Protein 4N6D (pdb70)

Organism: Maridesulfovibrio salexigens (strain ATCC 14822 / DSM 2638 / NCIMB 8403 / VKM B-1763) (NCBI:txid526222)

Nearest PDB structures (foldseek):
  4n6d-assembly1_A  TM=1.003E+00  e=1.258E-64  Maridesulfovibrio salexigens DSM 2638
  4nap-assembly1_A  TM=8.993E-01  e=1.982E-45  Oleidesulfovibrio alaskensis G20
  9dsy-assembly1_A  TM=7.916E-01  e=1.710E-23  Pseudomonas 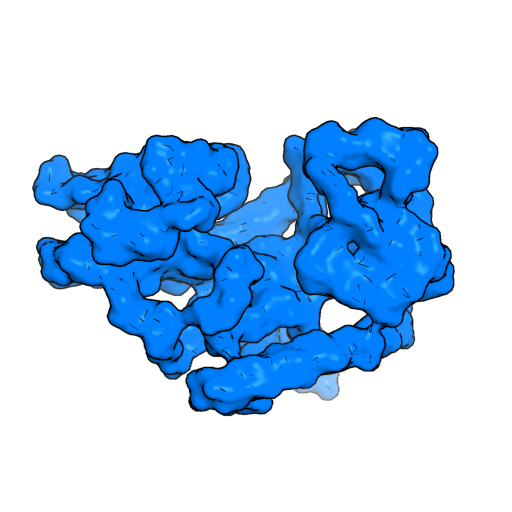aeruginosa PAO1
  4n4u-assembly2_B  TM=8.707E-01  e=1.168E-19  Bordetella bronchiseptica RB50
  9dtl-assembly1_A  TM=7.212E-01  e=5.285E-21  Pseudomonas aeruginosa PAO1

Solvent-accessible surface area: 14975 Å² total; per-residue (Å²): 80,136,31,62,5,19,0,0,0,57,13,86,60,188,51,24,5,1,41,0,0,62,46,2,54,111,34,0,52,160,95,4,91,36,76,1,73,1,64,31,73,36,36,54,101,60,1,10,47,183,41,6,32,133,0,0,67,108,38,100,0,28,0,0,1,2,19,1,36,138,36,122,50,68,2,23,7,1,17,0,2,35,11,28,34,37,10,54,29,0,26,2,0,0,9,0,0,32,22,1,25,72,131,64,112,15,159,30,5,129,137,16,50,3,1,0,0,0,0,8,5,7,1,4,0,0,1,68,102,34,2,106,61,20,108,54,0,111,43,27,50,0,50,2,66,56,38,4,29,129,1,0,112,45,4,35,4,58,29,37,88,35,87,57,103,45,0,50,108,3,0,125,123,20,69,0,77,0,0,7,21,13,3,30,9,0,85,75,89,59,3,0,85,35,0,90,64,0,0,53,10,26,11,7,5,74,0,14,0,1,0,0,10,66,115,16,26,89,81,6,62,118,75,1,51,128,26,1,70,69,0,0,97,71,0,0,54,72,0,0,110,56,1,39,71,44,20,141,150,1,35,62,75,0,138,133,122,24,91,7,66,80,11,158,11,62,129,76,26,69,89,28,20,137,88,90,6,93,84,27,17,72,65,14,60,134,122,0,69,84,111,74,25,96,7,67,38,0,32,74,22,2,72,115,20,41,93,129,53,28,38,130,94,100,98,140,182,142,148

InterPro domains:
  IPR018389 TRAP transporter solute receptor DctP [PF03480] (47-312)
  IPR018389 TRAP transporter solute receptor DctP [PTHR33376] (8-317)
  IPR038404 TRAP transporter solute receptor DctP superfamily [G3DSA:3.40.190.170] (28-339)

B-factor: mean 18.38, std 10.33, range [5.87, 67.68]

Seconda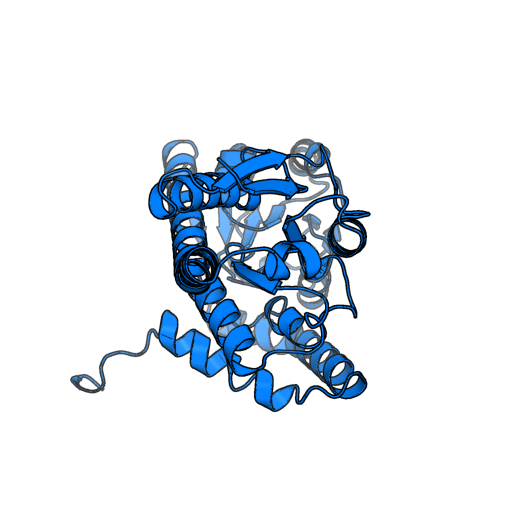ry structure (DSSP, 8-state):
--EEEEEE--S-TTSHHHHHHHHHHHHHHHHTTTSEEEEEE-TTSS--TTTHHHHHHHTSSSEEEEEGGGSTTT-TTGGGGGS------HHHHHHHHHHHHHHH--GGGTTEEEEEEEEPPPPEEEESS---SGGGGTT-EEE--HHHHHHHHHTT-EEE---GGGHHHHHHHTS-SEEEE-TTHHHHT-GGGT--EEE-------EEEEEEEHHHHHTS-HHHHHHHHHHHHHHHHHHHHHHHHHHHHHHHHHHHHH--EEE---HHHHHHHHHHHHHHHHHHHHHHHHTT--HHHHHHHHHHHHHHHH--SPPGGG-

Sequence (319 aa):
ADISLSYANFPPAKTFPCVQMERWKQEVEKRTAGKVQVQTYPGSTLLGAKNTLRGVMQGQADIGCVSLAYHPGVFPLSSVFELPLGFTSSTSASLALWDLYTKYQPKEFKRFKVLTMFASAPSNIMTKVPVRNLDDLKGLEVRASGILSSKILESLGATPVSMPMSATPEALQKGVVKGLFSSFEVLKDLNFAEICRYETETNTAVYPFAIIMNMNSWNSLPDDVKKVLNDLGREQAEWTGKYMDEHVKRSSLAWAKDKYSSIEMIKMSDADMQAIKDKTLPLIEDWKEKAAAKGVDGAAVLSSDVEELRIKYEGKAENLYFQ

CATH classification: 3.40.190.170

Radius of gyration: 20.16 Å; Cα contacts (8 Å, |Δi|>4): 624; chains: 1; bounding box: 53×51×51 Å

Structure (mmCIF, N/CA/C/O backbone):
data_4N6D
#
_entry.id   4N6D
#
_cell.length_a   44.703
_cell.length_b   68.249
_cell.length_c   108.687
_cell.angle_alpha   90.000
_cell.angle_beta   90.000
_cell.angle_gamma   90.000
#
_symmetry.space_group_name_H-M   'P 21 21 21'
#
loop_
_entity.id
_entity.type
_entity.pdbx_description
1 polymer 'TRAP dicarboxylate transporter-DctP subunit'
2 non-polymer '5-amino-2,4,6-triiodobenzene-1,3-dicarboxylic acid'
3 non-polymer 'CHLORIDE ION'
4 non-polymer 1,2-ETHANEDIOL
5 water water
#
loop_
_atom_site.group_PDB
_atom_site.id
_atom_site.type_symbol
_atom_site.label_atom_id
_atom_site.label_alt_id
_atom_site.label_comp_id
_atom_site.label_asym_id
_atom_site.label_entity_id
_atom_site.label_seq_id
_atom_site.pdbx_PDB_ins_code
_atom_site.Cartn_x
_atom_site.Cartn_y
_atom_site.Cartn_z
_atom_site.occupancy
_atom_site.B_iso_or_equiv
_atom_site.auth_seq_id
_atom_site.auth_comp_id
_atom_site.auth_asym_id
_atom_site.auth_atom_id
_atom_site.pdbx_PDB_model_num
ATOM 1 N N . ALA A 1 28 ? 4.177 58.495 -5.388 1.00 21.56 28 ALA A N 1
ATOM 2 C CA . ALA A 1 28 ? 4.830 57.441 -6.153 1.00 21.99 28 ALA A CA 1
ATOM 3 C C . ALA A 1 28 ? 4.105 57.179 -7.460 1.00 26.79 28 ALA A C 1
ATOM 4 O O . ALA A 1 28 ? 2.898 57.413 -7.566 1.00 31.35 28 ALA A O 1
ATOM 10 N N . ASP A 1 29 ? 4.845 56.683 -8.451 1.00 19.91 29 ASP A N 1
ATOM 11 C CA . ASP A 1 29 ? 4.266 56.287 -9.726 1.00 21.80 29 ASP A CA 1
ATOM 12 C C . ASP A 1 29 ? 4.092 54.779 -9.822 1.00 22.18 29 ASP A C 1
ATOM 13 O O . ASP A 1 29 ? 3.436 54.291 -10.730 1.00 22.18 29 ASP A O 1
ATOM 22 N N . ILE A 1 30 ? 4.705 54.045 -8.900 1.00 16.22 30 ILE A N 1
ATOM 23 C CA . ILE A 1 30 ? 4.653 52.586 -8.910 1.00 14.41 30 ILE A CA 1
ATOM 24 C C . ILE A 1 30 ? 4.178 52.165 -7.542 1.00 14.08 30 ILE A C 1
ATOM 25 O O . ILE A 1 30 ? 4.733 52.606 -6.529 1.00 12.03 30 ILE A O 1
ATOM 41 N N . SER A 1 31 ? 3.144 51.332 -7.500 1.00 12.35 31 SER A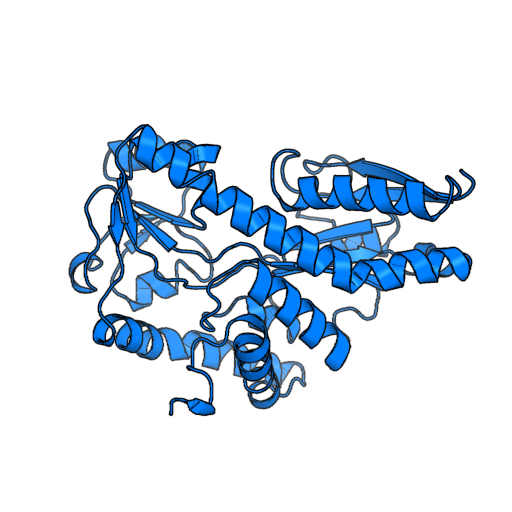 N 1
ATOM 42 C CA . SER A 1 31 ? 2.537 50.927 -6.243 1.00 11.25 31 SER A CA 1
ATOM 43 C C . SER A 1 31 ? 2.547 49.413 -6.198 1.00 14.22 31 SER A C 1
ATOM 44 O O . SER A 1 31 ? 2.059 48.758 -7.121 1.00 14.98 31 SER A O 1
ATOM 52 N N . LEU A 1 32 ? 3.127 48.848 -5.147 1.00 12.03 32 LEU A N 1
ATOM 53 C CA . LEU A 1 32 ? 3.238 47.396 -5.047 1.00 10.90 32 LEU A CA 1
ATOM 54 C C . LEU A 1 32 ? 2.581 46.878 -3.770 1.00 10.11 32 LEU A C 1
ATOM 55 O O . LEU A 1 32 ? 2.850 47.392 -2.681 1.00 13.17 32 LEU A O 1
ATOM 71 N N . SER A 1 33 ? 1.782 45.825 -3.884 1.00 7.37 33 SER A N 1
ATOM 72 C CA . SER A 1 33 ? 1.235 45.150 -2.720 1.00 7.31 33 SER A CA 1
ATOM 73 C C . SER A 1 33 ? 2.134 43.976 -2.327 1.00 7.34 33 SER A C 1
ATOM 74 O O . SER A 1 33 ? 2.666 43.293 -3.191 1.00 8.69 33 SER A O 1
ATOM 82 N N . TYR A 1 34 ? 2.297 43.755 -1.022 1.00 6.97 34 TYR A N 1
ATOM 83 C CA . TYR A 1 34 ? 3.196 42.739 -0.504 1.00 7.37 34 TYR A CA 1
ATOM 84 C C . TYR A 1 34 ? 2.401 41.899 0.500 1.00 7.52 34 TYR A C 1
ATOM 85 O O . TYR A 1 34 ? 2.062 42.351 1.608 1.00 9.76 34 TYR A O 1
ATOM 103 N N . ALA A 1 35 ? 2.045 40.688 0.069 1.00 7.60 35 ALA A N 1
ATOM 104 C CA . ALA A 1 35 ? 1.280 39.752 0.886 1.00 9.03 35 ALA A CA 1
ATOM 105 C C . ALA A 1 35 ? 2.219 38.959 1.783 1.00 10.02 35 ALA A C 1
ATOM 106 O O . ALA A 1 35 ? 3.307 38.594 1.371 1.00 8.04 35 ALA A O 1
ATOM 113 N N . ASN A 1 36 ? 1.779 38.689 3.003 1.00 9.43 36 ASN A N 1
ATOM 114 C CA . ASN A 1 36 ? 2.567 37.915 3.947 1.00 7.94 36 ASN A CA 1
ATOM 115 C C . ASN A 1 36 ? 1.628 37.151 4.866 1.00 13.95 36 ASN A C 1
ATOM 116 O O . ASN A 1 36 ? 0.714 37.736 5.427 1.00 15.73 36 ASN A O 1
ATOM 127 N N . PHE A 1 37 ? 1.832 35.850 5.018 1.00 11.92 37 PHE A N 1
ATOM 128 C CA . PHE A 1 37 ? 0.843 35.024 5.691 1.00 9.86 37 PHE A CA 1
ATOM 129 C C . PHE A 1 37 ? 0.855 35.076 7.250 1.00 10.82 37 PHE A C 1
ATOM 130 O O . PHE A 1 37 ? -0.213 35.012 7.878 1.00 13.76 37 PHE A O 1
ATOM 147 N N . PRO A 1 38 ? 2.040 35.198 7.866 1.00 11.57 38 PRO A N 1
ATOM 148 C CA . PRO A 1 38 ? 2.080 35.124 9.327 1.00 10.03 38 PRO A CA 1
ATOM 149 C C . PRO A 1 38 ? 1.721 36.454 9.983 1.00 10.44 38 PRO A C 1
ATOM 150 O O . PRO A 1 38 ? 1.595 37.467 9.287 1.00 12.67 38 PRO A O 1
ATOM 161 N N . PRO A 1 39 ? 1.525 36.454 11.307 1.00 12.89 39 PRO A N 1
ATOM 162 C CA . PRO A 1 39 ? 1.197 37.700 12.008 1.00 13.76 39 PRO A CA 1
ATOM 163 C C . PRO A 1 39 ? 2.268 38.790 11.891 1.00 13.52 39 PRO A C 1
ATOM 164 O O . PRO A 1 39 ? 3.454 38.496 11.736 1.00 14.09 39 PRO A O 1
ATOM 175 N N . ALA A 1 40 ? 1.832 40.041 11.988 1.00 15.31 40 ALA A N 1
ATOM 176 C CA . ALA A 1 40 ? 2.721 41.206 11.871 1.00 14.74 40 ALA A CA 1
ATOM 177 C C . ALA A 1 40 ? 3.981 41.162 12.738 1.00 18.84 40 ALA A C 1
ATOM 178 O O . ALA A 1 40 ? 5.052 41.602 12.312 1.00 17.35 40 ALA A O 1
ATOM 185 N N . LYS A 1 41 ? 3.871 40.648 13.953 1.00 17.40 41 LYS A N 1
ATOM 186 C CA . LYS A 1 41 ? 5.025 40.696 14.865 1.00 19.37 41 LYS A CA 1
ATOM 187 C C . LYS A 1 41 ? 6.153 39.735 14.505 1.00 18.80 41 LYS A C 1
ATOM 188 O O . LYS A 1 41 ? 7.270 39.855 15.028 1.00 17.76 41 LYS A O 1
ATOM 207 N N . THR A 1 42 ? 5.873 38.771 13.631 1.00 16.14 42 THR A N 1
ATOM 208 C CA . THR A 1 42 ? 6.827 37.702 13.347 1.00 12.76 42 THR A CA 1
ATOM 209 C C . THR A 1 42 ? 7.869 38.122 12.307 1.00 12.53 42 THR A C 1
ATOM 210 O O . THR A 1 42 ? 7.650 39.043 11.510 1.00 11.00 42 THR A O 1
ATOM 221 N N . PHE A 1 43 ? 9.001 37.428 12.291 1.00 10.85 43 PHE A N 1
ATOM 222 C CA . PHE A 1 43 ? 10.129 37.880 11.492 1.00 11.14 43 PHE A CA 1
ATOM 223 C C . PHE A 1 43 ? 9.879 38.036 9.974 1.00 10.59 43 PHE A C 1
ATOM 224 O O . PHE A 1 43 ? 10.409 38.964 9.373 1.00 11.40 43 PHE A O 1
ATOM 241 N N . PRO A 1 44 ? 9.037 37.178 9.347 1.00 10.22 44 PRO A N 1
ATOM 242 C CA . PRO A 1 44 ? 8.836 37.384 7.905 1.00 9.28 44 PRO A CA 1
ATOM 243 C C . PRO A 1 44 ? 8.133 38.715 7.619 1.00 11.21 44 PRO A C 1
ATOM 244 O O . PRO A 1 44 ? 8.342 39.329 6.570 1.00 10.34 44 PRO A O 1
ATOM 255 N N . CYS A 1 45 ? 7.309 39.169 8.556 1.00 12.05 45 CYS A N 1
ATOM 256 C CA . CYS A 1 45 ? 6.621 40.448 8.370 1.00 7.70 45 CYS A CA 1
ATOM 257 C C . CYS A 1 45 ? 7.508 41.602 8.782 1.00 12.69 45 CYS A C 1
ATOM 258 O O . CYS A 1 45 ? 7.523 42.635 8.132 1.00 13.10 45 CYS A O 1
ATOM 266 N N . VAL A 1 46 ? 8.273 41.427 9.852 1.00 9.74 46 VAL A N 1
ATOM 267 C CA . VAL A 1 46 ? 9.183 42.493 10.273 1.00 12.89 46 VAL A CA 1
ATOM 268 C C . VAL A 1 46 ? 10.182 42.816 9.168 1.00 10.31 46 VAL A C 1
ATOM 269 O O . VAL A 1 46 ? 10.435 43.987 8.857 1.00 10.59 46 VAL A O 1
ATOM 282 N N . GLN A 1 47 ? 10.753 41.795 8.542 1.00 11.55 47 GLN A N 1
ATOM 283 C CA . GLN A 1 47 ? 11.690 42.082 7.469 1.00 8.71 47 GLN A CA 1
ATOM 284 C C . GLN A 1 47 ? 10.961 42.727 6.297 1.00 8.01 47 GLN A C 1
ATOM 285 O O . GLN A 1 47 ? 11.521 43.606 5.635 1.00 9.37 47 GLN A O 1
ATOM 299 N N . MET A 1 48 ? 9.717 42.320 6.043 1.00 8.37 48 MET A N 1
ATOM 300 C CA . MET A 1 48 ? 8.932 42.934 4.963 1.00 7.98 48 MET A CA 1
ATOM 301 C C . MET A 1 48 ? 8.844 44.467 5.164 1.00 11.64 48 MET A C 1
ATOM 302 O O . MET A 1 48 ? 9.058 45.271 4.239 1.00 10.62 48 MET A O 1
ATOM 316 N N . GLU A 1 49 ? 8.560 44.889 6.388 1.00 9.99 49 GLU A N 1
ATOM 317 C CA . GLU A 1 49 ? 8.437 46.327 6.654 1.00 8.45 49 GLU A CA 1
ATOM 318 C C . GLU A 1 49 ? 9.756 47.048 6.449 1.00 10.49 49 GLU A C 1
ATOM 319 O O . GLU A 1 49 ? 9.778 48.167 5.961 1.00 10.31 49 GLU A O 1
ATOM 331 N N . ARG A 1 50 ? 10.861 46.423 6.850 1.00 10.02 50 ARG A N 1
ATOM 332 C CA . ARG A 1 50 ? 12.177 47.046 6.657 1.00 11.16 50 ARG A CA 1
ATOM 333 C C . ARG A 1 50 ? 12.514 47.150 5.167 1.00 10.93 50 ARG A C 1
ATOM 334 O O . ARG A 1 50 ? 13.049 48.164 4.699 1.00 11.54 50 ARG A O 1
ATOM 355 N N . TRP A 1 51 ? 12.149 46.119 4.418 1.00 10.75 51 TRP A N 1
ATOM 356 C CA . TRP A 1 51 ? 12.370 46.113 2.983 1.00 9.87 51 TRP A CA 1
ATOM 357 C C . TRP A 1 51 ? 11.588 47.254 2.339 1.00 10.82 51 TRP A C 1
ATOM 358 O O . TRP A 1 51 ? 12.126 47.987 1.514 1.00 9.18 51 TRP A O 1
ATOM 379 N N . LYS A 1 52 ? 10.321 47.410 2.719 1.00 10.23 52 LYS A N 1
ATOM 380 C CA . LYS A 1 52 ? 9.513 48.533 2.274 1.00 11.34 52 LYS A CA 1
ATOM 381 C C . LYS A 1 52 ? 10.207 49.868 2.535 1.00 12.61 52 LYS A C 1
ATOM 382 O O . LYS A 1 52 ? 10.288 50.756 1.665 1.00 12.78 52 LYS A O 1
ATOM 401 N N . GLN A 1 53 ? 10.698 50.026 3.757 1.00 9.51 53 GLN A N 1
ATOM 402 C CA . GLN A 1 53 ? 11.335 51.284 4.146 1.00 13.30 53 GLN A CA 1
ATOM 403 C C . GLN A 1 53 ? 12.499 51.592 3.204 1.00 12.51 53 GLN A C 1
ATOM 404 O O . GLN A 1 53 ? 12.646 52.709 2.732 1.00 15.55 53 GLN A O 1
ATOM 418 N N . GLU A 1 54 ? 13.327 50.590 2.941 1.00 13.55 54 GLU A N 1
ATOM 419 C CA . GLU A 1 54 ? 14.509 50.803 2.114 1.00 13.48 54 GLU A CA 1
ATOM 420 C C . GLU A 1 54 ? 14.152 51.023 0.651 1.00 10.50 54 GLU A C 1
ATOM 421 O O . GLU A 1 54 ? 14.752 51.834 -0.018 1.00 11.48 54 GLU A O 1
ATOM 433 N N . VAL A 1 55 ? 13.127 50.328 0.168 1.00 9.58 55 VAL A N 1
ATOM 434 C CA . VAL A 1 55 ? 12.702 50.516 -1.219 1.00 9.13 55 VAL A CA 1
ATOM 435 C C . VAL A 1 55 ? 12.134 51.927 -1.453 1.00 9.86 55 VAL A C 1
ATOM 436 O O . VAL A 1 55 ? 12.468 52.577 -2.427 1.00 9.89 55 VAL A O 1
ATOM 449 N N . GLU A 1 56 ? 11.285 52.405 -0.550 1.00 11.15 56 GLU A N 1
ATOM 450 C CA . GLU A 1 56 ? 10.708 53.722 -0.704 1.00 10.05 56 GLU A CA 1
ATOM 451 C C . GLU A 1 56 ? 11.783 54.788 -0.614 1.00 11.00 56 GLU A C 1
ATOM 452 O O . GLU A 1 56 ? 11.741 55.776 -1.348 1.00 14.08 56 GLU A O 1
ATOM 464 N N . LYS A 1 57 ? 12.759 54.578 0.266 1.00 11.48 57 LYS A N 1
ATOM 465 C CA . LYS A 1 57 ? 13.813 55.574 0.473 1.00 11.17 57 LYS A CA 1
ATOM 466 C C . LYS A 1 57 ? 14.736 55.588 -0.738 1.00 13.26 57 LYS A C 1
ATOM 467 O O . LYS A 1 57 ? 15.033 56.648 -1.279 1.00 13.73 57 LYS A O 1
ATOM 486 N N . ARG A 1 58 ? 15.187 54.409 -1.166 1.00 13.26 58 ARG A N 1
ATOM 487 C CA . ARG A 1 58 ? 16.225 54.336 -2.201 1.00 12.06 58 ARG A CA 1
ATOM 488 C C . ARG A 1 58 ? 15.709 54.727 -3.575 1.00 13.59 58 ARG A C 1
ATOM 489 O O . ARG A 1 58 ? 16.476 55.155 -4.433 1.00 16.00 58 ARG A O 1
ATOM 510 N N . THR A 1 59 ? 14.401 54.596 -3.781 1.00 10.54 59 THR A N 1
ATOM 511 C CA . THR A 1 59 ? 13.781 55.015 -5.043 1.00 11.01 59 THR A CA 1
ATOM 512 C C . THR A 1 59 ? 13.242 56.447 -4.995 1.00 14.36 59 THR A C 1
ATOM 513 O O . THR A 1 59 ? 12.558 56.903 -5.928 1.00 14.77 59 THR A O 1
ATOM 524 N N . ALA A 1 60 ? 13.552 57.149 -3.910 1.00 15.28 60 ALA A N 1
ATOM 525 C CA . ALA A 1 60 ? 13.221 58.562 -3.777 1.00 15.80 60 ALA A CA 1
ATOM 526 C C . ALA A 1 60 ? 11.740 58.734 -3.918 1.00 12.98 60 ALA A C 1
ATOM 527 O O . ALA A 1 60 ? 11.258 59.703 -4.495 1.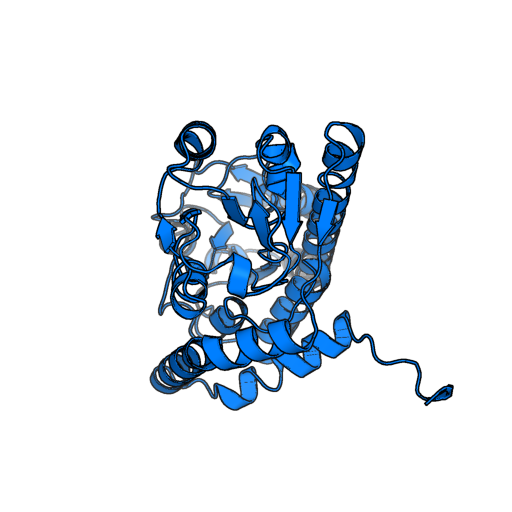00 14.97 60 ALA A O 1
ATOM 534 N N . GLY A 1 61 ? 11.010 57.769 -3.379 1.00 16.46 61 GLY A N 1
ATOM 535 C CA . GLY A 1 61 ? 9.558 57.837 -3.356 1.00 17.94 61 GLY A CA 1
ATOM 536 C C . GLY A 1 61 ? 8.879 57.442 -4.655 1.00 16.11 61 GLY A C 1
ATOM 537 O O . GLY A 1 61 ? 7.664 57.507 -4.747 1.00 15.73 61 GLY A O 1
ATOM 541 N N . LYS A 1 62 ? 9.642 57.014 -5.660 1.00 15.72 62 LYS A N 1
ATOM 542 C CA . LYS A 1 62 ? 9.031 56.590 -6.916 1.00 13.84 62 LYS A CA 1
ATOM 543 C C . LYS A 1 62 ? 8.209 55.321 -6.756 1.00 13.27 62 LYS A C 1
ATOM 544 O O . LYS A 1 62 ? 7.247 55.105 -7.489 1.00 14.63 62 LYS A O 1
ATOM 563 N N . VAL A 1 63 ? 8.589 54.492 -5.794 1.00 11.54 63 VAL A N 1
ATOM 564 C CA . VAL A 1 63 ? 7.854 53.271 -5.475 1.00 12.20 63 VAL A CA 1
ATOM 565 C C . VAL A 1 63 ? 7.248 53.393 -4.092 1.00 11.06 63 VAL A C 1
ATOM 566 O O . VAL A 1 63 ? 7.907 53.871 -3.159 1.00 11.82 63 VAL A O 1
ATOM 579 N N . GLN A 1 64 ? 5.991 52.988 -3.964 1.00 9.57 64 GLN A N 1
ATOM 580 C CA . GLN A 1 64 ? 5.368 52.809 -2.664 1.00 10.88 64 GLN A CA 1
ATOM 581 C C . GLN A 1 64 ? 4.972 51.343 -2.522 1.00 12.20 64 GLN A C 1
ATOM 582 O O . GLN A 1 64 ? 4.627 50.689 -3.503 1.00 12.51 64 GLN A O 1
ATOM 596 N N . VAL A 1 65 ? 5.017 50.842 -1.293 1.00 10.07 65 VAL A N 1
ATOM 597 C CA . VAL A 1 65 ? 4.661 49.455 -0.992 1.00 11.63 65 VAL A CA 1
ATOM 598 C C . VAL A 1 65 ? 3.566 49.409 0.077 1.00 12.44 65 VAL A C 1
ATOM 599 O O . VAL A 1 65 ? 3.700 50.025 1.148 1.00 13.82 65 VAL A O 1
ATOM 612 N N . GLN A 1 66 ? 2.456 48.732 -0.219 1.00 10.88 66 GLN A N 1
ATOM 613 C CA . GLN A 1 66 ? 1.442 48.467 0.791 1.00 9.87 66 GLN A CA 1
ATOM 614 C C . GLN A 1 66 ? 1.612 47.043 1.283 1.00 13.65 66 GLN A C 1
ATOM 615 O O . GLN A 1 66 ? 1.628 46.109 0.487 1.00 10.07 66 GLN A O 1
ATOM 629 N N . THR A 1 67 ? 1.725 46.891 2.597 1.00 10.67 67 THR A N 1
ATOM 630 C CA . THR A 1 67 ? 1.933 45.582 3.193 1.00 9.76 67 THR A CA 1
ATOM 631 C C . THR A 1 67 ? 0.653 44.989 3.776 1.00 10.94 67 THR A C 1
ATOM 632 O O . THR A 1 67 ? -0.213 45.693 4.317 1.00 13.12 67 THR A O 1
ATOM 643 N N . TYR A 1 68 ? 0.562 43.666 3.679 1.00 9.77 68 TYR A N 1
ATOM 644 C CA . TYR A 1 68 ? -0.586 42.929 4.148 1.00 12.18 68 TYR A CA 1
ATOM 645 C C . TYR A 1 68 ? -0.140 41.738 4.998 1.00 11.79 68 TYR A C 1
ATOM 646 O O . TYR A 1 68 ? -0.185 40.599 4.541 1.00 11.36 68 TYR A O 1
ATOM 664 N N . PRO A 1 69 ? 0.295 42.008 6.238 1.00 12.56 69 PRO A N 1
ATOM 665 C CA . PRO A 1 69 ? 0.635 40.945 7.181 1.00 13.19 69 PRO A CA 1
ATOM 666 C C . PRO A 1 69 ? -0.601 40.152 7.581 1.00 11.78 69 PRO A C 1
ATOM 667 O O . PRO A 1 69 ? -1.739 40.590 7.382 1.00 15.47 69 PRO A O 1
ATOM 678 N N . GLY A 1 70 ? -0.381 38.977 8.148 1.00 11.00 70 GLY A N 1
ATOM 679 C CA . GLY A 1 70 ? -1.459 38.219 8.733 1.00 10.67 70 GLY A CA 1
ATOM 680 C C . GLY A 1 70 ? -2.542 37.780 7.763 1.00 14.49 70 GLY A C 1
ATOM 681 O O . GLY A 1 70 ? -3.720 37.685 8.121 1.00 14.58 70 GLY A O 1
ATOM 685 N N . SER A 1 71 ? -2.129 37.494 6.531 1.00 12.78 71 SER A N 1
ATOM 686 C CA . SER A 1 71 ? -2.988 36.824 5.572 1.00 8.52 71 SER A CA 1
ATOM 687 C C . SER A 1 71 ? -4.179 37.688 5.172 1.00 11.53 71 SER A C 1
ATOM 688 O O . SER A 1 71 ? -5.240 37.177 4.790 1.00 15.00 71 SER A O 1
ATOM 696 N N . THR A 1 72 ? -3.987 39.000 5.221 1.00 9.80 72 THR A N 1
ATOM 697 C CA . THR A 1 72 ? -5.078 39.923 4.889 1.00 14.77 72 THR A CA 1
ATOM 698 C C . THR A 1 72 ? -5.296 40.125 3.394 1.00 17.96 72 THR A C 1
ATOM 699 O O . THR A 1 72 ? -6.329 40.636 2.988 1.00 25.11 72 THR A O 1
ATOM 710 N N . LEU A 1 73 ? -4.329 39.740 2.574 1.00 9.43 73 LEU A N 1
ATOM 711 C CA . LEU A 1 73 ? -4.533 39.755 1.126 1.00 10.17 73 LEU A CA 1
ATOM 712 C C . LEU A 1 73 ? -4.427 38.331 0.587 1.00 10.92 73 LEU A C 1
ATOM 713 O O . LEU A 1 73 ? -5.375 37.821 0.013 1.00 12.16 73 LEU A O 1
ATOM 729 N N . LEU A 1 74 ? -3.268 37.699 0.767 1.00 10.14 74 LEU A N 1
ATOM 730 C CA . LEU A 1 74 ? -3.096 36.279 0.471 1.00 8.42 74 LEU A CA 1
ATOM 731 C C . LEU A 1 74 ? -2.568 35.576 1.719 1.00 8.69 74 LEU A C 1
ATOM 732 O O . LEU A 1 74 ? -1.841 36.163 2.514 1.00 11.19 74 LEU A O 1
ATOM 748 N N . GLY A 1 75 ? -2.936 34.320 1.899 1.00 13.99 75 GLY A N 1
ATOM 749 C CA . GLY A 1 75 ? -2.452 33.551 3.028 1.00 16.21 75 GLY A CA 1
ATOM 750 C C . GLY A 1 75 ? -1.688 32.319 2.580 1.00 16.05 75 GLY A C 1
ATOM 751 O O . GLY A 1 75 ? -1.222 32.236 1.451 1.00 12.87 75 GLY A O 1
ATOM 755 N N . ALA A 1 76 ? -1.588 31.341 3.474 1.00 14.61 76 ALA A N 1
ATOM 756 C CA . ALA A 1 76 ? -0.850 30.118 3.192 1.00 21.79 76 ALA A CA 1
ATOM 757 C C . ALA A 1 76 ? -1.407 29.381 1.981 1.00 14.97 76 ALA A C 1
ATOM 758 O O . ALA A 1 76 ? -0.646 28.757 1.234 1.00 19.37 76 ALA A O 1
ATOM 765 N N . LYS A 1 77 ? -2.718 29.456 1.791 1.00 15.67 77 LYS A N 1
ATOM 766 C CA . LYS A 1 77 ? -3.391 28.642 0.777 1.00 20.98 77 LYS A CA 1
ATOM 767 C C . LYS A 1 77 ? -3.263 29.207 -0.633 1.00 21.94 77 LYS A C 1
ATOM 768 O O . LYS A 1 77 ? -3.502 28.504 -1.607 1.00 25.60 77 LYS A O 1
ATOM 787 N N . ASN A 1 78 ? -2.905 30.475 -0.761 1.00 12.73 78 ASN A N 1
ATOM 788 C CA . ASN A 1 78 ? -3.009 31.090 -2.077 1.00 10.89 78 ASN A CA 1
ATOM 789 C C . ASN A 1 78 ? -1.948 32.149 -2.391 1.00 7.69 78 ASN A C 1
ATOM 790 O O . ASN A 1 78 ? -2.119 32.944 -3.305 1.00 10.02 78 ASN A O 1
ATOM 801 N N . THR A 1 79 ? -0.823 32.132 -1.681 1.00 7.59 79 THR A N 1
ATOM 802 C CA . THR A 1 79 ? 0.232 33.089 -1.972 1.00 9.16 79 THR A CA 1
ATOM 803 C C . THR A 1 79 ? 0.905 32.785 -3.308 1.00 8.84 79 THR A C 1
ATOM 804 O O . THR A 1 79 ? 1.106 33.685 -4.120 1.00 8.56 79 THR A O 1
ATOM 815 N N . LEU A 1 80 ? 1.249 31.528 -3.569 1.00 11.47 80 LEU A N 1
ATOM 816 C CA . LEU A 1 80 ? 1.894 31.199 -4.858 1.00 13.72 80 LEU A CA 1
ATOM 817 C C . LEU A 1 80 ? 1.017 31.516 -6.039 1.00 9.97 80 LEU A C 1
ATOM 818 O O . LEU A 1 80 ? 1.406 32.229 -6.979 1.00 13.78 80 LEU A O 1
ATOM 834 N N . ARG A 1 81 ? -0.197 30.995 -6.030 1.00 10.60 81 ARG A N 1
ATOM 835 C CA . ARG A 1 81 ? -1.081 31.242 -7.150 1.00 14.77 81 ARG A CA 1
ATOM 836 C C . ARG A 1 81 ? -1.479 32.708 -7.213 1.00 13.08 81 ARG A C 1
ATOM 837 O O . ARG A 1 81 ? -1.583 33.313 -8.284 1.00 13.71 81 ARG A O 1
ATOM 858 N N . GLY A 1 82 ? -1.709 33.291 -6.043 1.00 9.35 82 GLY A N 1
ATOM 859 C CA . GLY A 1 82 ? -2.093 34.688 -5.976 1.00 10.72 82 GLY A CA 1
ATOM 860 C C . GLY A 1 82 ? -1.067 35.646 -6.545 1.00 12.18 82 GLY A C 1
ATOM 861 O O . GLY A 1 82 ? -1.397 36.613 -7.227 1.00 11.97 82 GLY A O 1
ATOM 865 N N . VAL A 1 83 ? 0.199 35.411 -6.250 1.00 9.06 83 VAL A N 1
ATOM 866 C CA . VAL A 1 83 ? 1.225 36.251 -6.833 1.00 7.34 83 VAL A CA 1
ATOM 867 C C . VAL A 1 83 ? 1.337 35.988 -8.349 1.00 11.17 83 VAL A C 1
ATOM 868 O O . VAL A 1 83 ? 1.474 36.917 -9.151 1.00 11.18 83 VAL A O 1
ATOM 881 N N . MET A 1 84 ? 1.229 34.723 -8.755 1.00 11.82 84 MET A N 1
ATOM 882 C CA . MET A 1 84 ? 1.326 34.371 -10.170 1.00 13.53 84 MET A CA 1
ATOM 883 C C . MET A 1 84 ? 0.238 35.073 -10.955 1.00 14.62 84 MET A C 1
ATOM 884 O O . MET A 1 84 ? 0.446 35.505 -12.095 1.00 15.74 84 MET A O 1
ATOM 898 N N . GLN A 1 85 ? -0.935 35.193 -10.342 1.00 12.07 85 GLN A N 1
ATOM 899 C CA . GLN A 1 85 ? -2.096 35.813 -10.974 1.00 15.21 85 GLN A CA 1
ATOM 900 C C . GLN A 1 85 ? -2.125 37.334 -10.840 1.00 18.02 85 GLN A C 1
ATOM 901 O O . GLN A 1 85 ? -2.936 37.993 -11.482 1.00 19.38 85 GLN A O 1
ATOM 915 N N . GLY A 1 86 ? -1.241 37.889 -10.010 1.00 13.85 86 GLY A N 1
ATOM 916 C CA . GLY A 1 86 ? -1.176 39.324 -9.817 1.00 12.62 86 GLY A CA 1
ATOM 917 C C . GLY A 1 86 ? -2.138 39.864 -8.759 1.00 13.36 86 GLY A C 1
ATOM 918 O O . GLY A 1 86 ? -2.306 41.087 -8.634 1.00 14.59 86 GLY A O 1
ATOM 922 N N . GLN A 1 87 ? -2.774 38.974 -8.002 1.00 12.21 87 GLN A N 1
ATOM 923 C CA . GLN A 1 87 ? -3.620 39.413 -6.904 1.00 10.46 87 GLN A CA 1
ATOM 924 C C . GLN A 1 87 ? -2.818 40.196 -5.884 1.00 12.58 87 GLN A C 1
ATOM 925 O O . GLN A 1 87 ? -3.348 41.103 -5.219 1.00 11.61 87 GLN A O 1
ATOM 939 N N . ALA A 1 88 ? -1.545 39.815 -5.737 1.00 12.34 88 ALA A N 1
ATOM 940 C CA . ALA A 1 88 ? -0.569 40.621 -5.029 1.00 9.64 88 ALA A CA 1
ATOM 941 C C . ALA A 1 88 ? 0.643 40.722 -5.923 1.00 10.97 88 ALA A C 1
ATOM 942 O O . ALA A 1 88 ? 0.904 39.817 -6.711 1.00 10.09 88 ALA A O 1
ATOM 949 N N . ASP A 1 89 ? 1.384 41.820 -5.815 1.00 7.32 89 ASP A N 1
ATOM 950 C CA . ASP A 1 89 ? 2.618 41.952 -6.576 1.00 7.78 89 ASP A CA 1
ATOM 951 C C . ASP A 1 89 ? 3.741 41.098 -6.008 1.00 8.49 89 ASP A C 1
ATOM 952 O O . ASP A 1 89 ? 4.570 40.581 -6.755 1.00 7.75 89 ASP A O 1
ATOM 961 N N . ILE A 1 90 ? 3.751 40.957 -4.692 1.00 6.45 90 ILE A N 1
ATOM 962 C CA . ILE A 1 90 ? 4.831 40.309 -3.964 1.00 6.23 90 ILE A CA 1
ATOM 963 C C . ILE A 1 90 ? 4.238 39.462 -2.876 1.00 8.37 90 ILE A C 1
ATOM 964 O O . ILE A 1 90 ? 3.182 39.789 -2.325 1.00 9.01 90 ILE A O 1
ATOM 980 N N . GLY A 1 91 ? 4.878 38.345 -2.582 1.00 6.48 91 GLY A N 1
ATOM 981 C CA . GLY A 1 91 ? 4.423 37.476 -1.510 1.00 6.68 91 GLY A CA 1
ATOM 982 C C . GLY A 1 91 ? 5.566 36.707 -0.871 1.00 6.46 91 GLY A C 1
ATOM 983 O O . GLY A 1 91 ? 6.647 36.583 -1.456 1.00 6.83 91 GLY A O 1
ATOM 987 N N . CYS A 1 92 ? 5.299 36.210 0.335 1.00 6.82 92 CYS A N 1
ATOM 988 C CA . CYS A 1 92 ? 6.250 35.440 1.155 1.00 5.88 92 CYS A CA 1
ATOM 989 C C . CYS A 1 92 ? 5.856 33.973 1.208 1.00 8.02 92 CYS A C 1
ATOM 990 O O . CYS A 1 92 ? 4.732 33.617 1.625 1.00 9.13 92 CYS A O 1
ATOM 998 N N . VAL A 1 93 ? 6.787 33.122 0.794 1.00 7.63 93 VAL A N 1
ATOM 999 C CA . VAL A 1 93 ? 6.551 31.690 0.738 1.00 6.55 93 VAL A CA 1
ATOM 1000 C C . VAL A 1 93 ? 7.447 30.936 1.715 1.00 7.78 93 VAL A C 1
ATOM 1001 O O . VAL A 1 93 ? 8.658 31.099 1.700 1.00 8.84 93 VAL A O 1
ATOM 1014 N N . SER A 1 94 ? 6.840 30.095 2.548 1.00 8.91 94 SER A N 1
ATOM 1015 C CA . SER A 1 94 ? 7.572 29.139 3.373 1.00 8.10 94 SER A CA 1
ATOM 1016 C C . SER A 1 94 ? 7.707 27.863 2.558 1.00 6.77 94 SER A C 1
ATOM 1017 O O . SER A 1 94 ? 6.733 27.161 2.339 1.00 8.28 94 SER A O 1
ATOM 1025 N N . LEU A 1 95 ? 8.911 27.559 2.087 1.00 8.72 95 LEU A N 1
ATOM 1026 C CA . LEU A 1 95 ? 9.051 26.488 1.105 1.00 9.14 95 LEU A CA 1
ATOM 1027 C C . LEU A 1 95 ? 8.578 25.127 1.617 1.00 9.84 95 LEU A C 1
ATOM 1028 O O . LEU A 1 95 ? 8.057 24.329 0.847 1.00 8.39 95 LEU A O 1
ATOM 1044 N N . ALA A 1 96 ? 8.801 24.867 2.896 1.00 7.71 96 ALA A N 1
ATOM 1045 C CA . ALA A 1 96 ? 8.476 23.584 3.503 1.00 8.75 96 ALA A CA 1
ATOM 1046 C C . ALA A 1 96 ? 6.993 23.253 3.431 1.00 8.61 96 ALA A C 1
ATOM 1047 O O . ALA A 1 96 ? 6.621 22.087 3.532 1.00 11.13 96 ALA A O 1
ATOM 1054 N N . TYR A 1 97 ? 6.140 24.273 3.294 1.00 9.36 97 TYR A N 1
ATOM 1055 C CA . TYR A 1 97 ? 4.698 24.059 3.224 1.00 11.45 97 TYR A CA 1
ATOM 1056 C C . TYR A 1 97 ? 4.240 23.526 1.865 1.00 9.95 97 TYR A C 1
ATOM 1057 O O . TYR A 1 97 ? 3.073 23.150 1.705 1.00 11.70 97 TYR A O 1
ATOM 1075 N N . HIS A 1 98 ? 5.152 23.478 0.886 1.00 7.12 98 HIS A N 1
ATOM 1076 C CA . HIS A 1 98 ? 4.822 23.081 -0.485 1.00 8.25 98 HIS A CA 1
ATOM 1077 C C . HIS A 1 98 ? 5.743 21.982 -0.988 1.00 9.81 98 HIS A C 1
ATOM 1078 O O . HIS A 1 98 ? 6.517 22.192 -1.895 1.00 8.21 98 HIS A O 1
ATOM 1093 N N . PRO A 1 99 ? 5.663 20.793 -0.386 1.00 7.91 99 PRO A N 1
ATOM 1094 C CA . PRO A 1 99 ? 6.538 19.698 -0.832 1.00 8.05 99 PRO A CA 1
ATOM 1095 C C . PRO A 1 99 ? 6.363 19.348 -2.289 1.00 11.36 99 PRO A C 1
ATOM 1096 O O . PRO A 1 99 ? 5.235 19.186 -2.769 1.00 12.21 99 PRO A O 1
ATOM 1107 N N . GLY A 1 100 ? 7.491 19.252 -2.979 1.00 8.93 100 GLY A N 1
ATOM 1108 C CA . GLY A 1 100 ? 7.505 18.921 -4.387 1.00 10.94 100 GLY A CA 1
ATOM 1109 C C . GLY A 1 100 ? 7.622 20.139 -5.280 1.00 14.12 100 GLY A C 1
ATOM 1110 O O . GLY A 1 100 ? 8.005 20.010 -6.433 1.00 14.47 100 GLY A O 1
ATOM 1114 N N . VAL A 1 101 ? 7.314 21.314 -4.748 1.00 7.79 101 VAL A N 1
ATOM 1115 C CA . VAL A 1 101 ? 7.272 22.512 -5.568 1.00 8.33 101 VAL A CA 1
ATOM 1116 C C . VAL A 1 101 ? 8.681 23.127 -5.698 1.00 10.77 101 VAL A C 1
ATOM 1117 O O . VAL A 1 101 ? 8.964 23.828 -6.676 1.00 9.26 101 VAL A O 1
ATOM 1130 N N . PHE A 1 102 ? 9.544 22.835 -4.726 1.00 7.95 102 PHE A N 1
ATOM 1131 C CA . PHE A 1 102 ? 10.894 23.425 -4.653 1.00 9.67 102 PHE A CA 1
ATOM 1132 C C . PHE A 1 102 ? 11.959 22.349 -4.468 1.00 7.27 102 PHE A C 1
ATOM 1133 O O . PHE A 1 102 ? 12.609 22.276 -3.437 1.00 9.40 102 PHE A O 1
ATOM 1150 N N . PRO A 1 103 ? 12.138 21.501 -5.479 1.00 7.29 103 PRO A N 1
ATOM 1151 C CA . PRO A 1 103 ? 13.053 20.364 -5.306 1.00 7.49 103 PRO A CA 1
ATOM 1152 C C . PRO A 1 103 ? 14.482 20.759 -5.013 1.00 12.03 103 PRO A C 1
ATOM 1153 O O . PRO A 1 103 ? 15.186 19.972 -4.365 1.00 10.02 103 PRO A O 1
ATOM 1164 N N . LEU A 1 104 ? 14.932 21.914 -5.493 1.00 7.95 104 LEU A N 1
ATOM 1165 C CA . LEU A 1 104 ? 16.315 22.321 -5.177 1.00 8.83 104 LEU A CA 1
ATOM 1166 C C . LEU A 1 104 ? 16.382 23.031 -3.844 1.00 9.48 104 LEU A C 1
ATOM 1167 O O . LEU A 1 104 ? 17.116 22.596 -2.949 1.00 7.43 104 LEU A O 1
ATOM 1183 N N . SER A 1 105 ? 15.628 24.129 -3.699 1.00 6.27 105 SER A N 1
ATOM 1184 C CA . SER A 1 105 ? 15.765 24.983 -2.521 1.00 7.77 105 SER A CA 1
ATOM 1185 C C . SER A 1 105 ? 15.322 24.310 -1.238 1.00 7.78 105 SER A C 1
ATOM 1186 O O . SER A 1 105 ? 15.763 24.700 -0.156 1.00 8.52 105 SER A O 1
ATOM 1194 N N . SER A 1 106 ? 14.447 23.313 -1.349 1.00 7.30 106 SER A N 1
ATOM 1195 C CA . SER A 1 106 ? 14.016 22.524 -0.190 1.00 7.07 106 SER A CA 1
ATOM 1196 C C . SER A 1 106 ? 15.175 21.814 0.539 1.00 8.11 106 SER A C 1
ATOM 1197 O O . SER A 1 106 ? 14.999 21.286 1.633 1.00 9.27 106 SER A O 1
ATOM 1205 N N . VAL A 1 107 ? 16.354 21.788 -0.079 1.00 6.96 107 VAL A N 1
ATOM 1206 C CA . VAL A 1 107 ? 17.514 21.195 0.586 1.00 7.23 107 VAL A CA 1
ATOM 1207 C C . VAL A 1 107 ? 17.700 21.883 1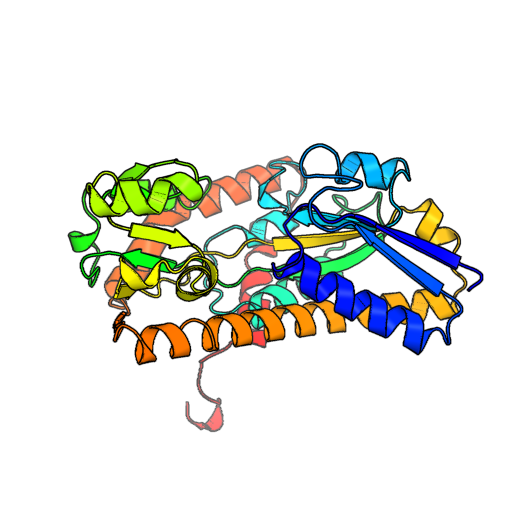.925 1.00 7.85 107 VAL A C 1
ATOM 1208 O O . VAL A 1 107 ? 18.144 21.259 2.926 1.00 8.82 107 VAL A O 1
ATOM 1221 N N . PHE A 1 108 ? 17.324 23.163 1.994 1.00 7.97 108 PHE A N 1
ATOM 1222 C CA . PHE A 1 108 ? 17.525 23.924 3.231 1.00 8.59 108 PHE A CA 1
ATOM 1223 C C . PHE A 1 108 ? 16.543 23.590 4.347 1.00 7.57 108 PHE A C 1
ATOM 1224 O O . PHE A 1 108 ? 16.633 24.171 5.438 1.00 9.74 108 PHE A O 1
ATOM 1241 N N . GLU A 1 109 ? 15.627 22.656 4.103 1.00 6.65 109 GLU A N 1
ATOM 1242 C CA . GLU A 1 109 ? 14.756 22.113 5.165 1.00 6.37 109 GLU A CA 1
ATOM 1243 C C . GLU A 1 109 ? 15.423 20.986 5.972 1.00 8.38 109 GLU A C 1
ATOM 1244 O O . GLU A 1 109 ? 14.964 20.638 7.031 1.00 9.28 109 GLU A O 1
ATOM 1256 N N . LEU A 1 110 ? 16.513 20.443 5.452 1.00 6.98 110 LEU A N 1
ATOM 1257 C CA . LEU A 1 110 ? 17.128 19.257 6.004 1.00 7.93 110 LEU A CA 1
ATOM 1258 C C . LEU A 1 110 ? 18.055 19.626 7.161 1.00 8.14 110 LEU A C 1
ATOM 1259 O O . LEU A 1 110 ? 18.510 20.756 7.265 1.00 7.30 110 LEU A O 1
ATOM 1275 N N . PRO A 1 111 ? 18.367 18.648 8.003 1.00 8.60 111 PRO A N 1
ATOM 1276 C CA . PRO A 1 111 ? 19.376 18.854 9.052 1.00 9.56 111 PRO A CA 1
ATOM 1277 C C . PRO A 1 111 ? 20.772 18.883 8.451 1.00 11.36 111 PRO A C 1
ATOM 1278 O O . PRO A 1 111 ? 21.351 17.823 8.191 1.00 14.14 111 PRO A O 1
ATOM 1289 N N . LEU A 1 112 ? 21.306 20.082 8.250 1.00 7.29 112 LEU A N 1
ATOM 1290 C CA . LEU A 1 112 ? 22.544 20.262 7.519 1.00 8.03 112 LEU A CA 1
ATOM 1291 C C . LEU A 1 112 ? 23.588 20.986 8.339 1.00 10.54 112 LEU A C 1
ATOM 1292 O O . LEU A 1 112 ? 24.621 21.367 7.812 1.00 10.60 112 LEU A O 1
ATOM 1308 N N . GLY A 1 113 ? 23.323 21.149 9.625 1.00 11.60 113 GLY A N 1
ATOM 1309 C CA . GLY A 1 113 ? 24.310 21.695 10.537 1.00 7.64 113 GLY A CA 1
ATOM 1310 C C . GLY A 1 113 ? 24.387 23.207 10.643 1.00 9.04 113 GLY A C 1
ATOM 1311 O O . GLY A 1 113 ? 25.310 23.715 11.268 1.00 10.98 113 GLY A O 1
ATOM 1315 N N . PHE A 1 114 ? 23.439 23.951 10.073 1.00 7.25 114 PHE A N 1
ATOM 1316 C CA . PHE A 1 114 ? 23.461 25.403 10.236 1.00 7.23 114 PHE A CA 1
ATOM 1317 C C . PHE A 1 114 ? 23.158 25.787 11.675 1.00 10.59 114 PHE A C 1
ATOM 1318 O O . PHE A 1 114 ? 22.299 25.190 12.313 1.00 11.12 114 PHE A O 1
ATOM 1335 N N . THR A 1 115 ? 23.870 26.783 12.190 1.00 9.20 115 THR A N 1
ATOM 1336 C CA . THR A 1 115 ? 23.743 27.127 13.611 1.00 8.24 115 THR A CA 1
ATOM 1337 C C . THR A 1 115 ? 23.238 28.544 13.846 1.00 9.53 115 THR A C 1
ATOM 1338 O O . THR A 1 115 ? 23.227 29.024 14.980 1.00 11.45 115 THR A O 1
ATOM 1349 N N . SER A 1 116 ? 22.812 29.218 12.780 1.00 9.79 116 SER A N 1
ATOM 1350 C CA . SER A 1 116 ? 22.253 30.560 12.920 1.00 8.57 116 SER A CA 1
ATOM 1351 C C . SER A 1 116 ? 21.388 30.883 11.721 1.00 10.10 116 SER A C 1
ATOM 1352 O O . SER A 1 116 ? 21.543 30.277 10.654 1.00 8.64 116 SER A O 1
ATOM 1360 N N . SER A 1 117 ? 20.485 31.842 11.912 1.00 8.51 117 SER A N 1
ATOM 1361 C CA . SER A 1 117 ? 19.645 32.354 10.839 1.00 8.23 117 SER A CA 1
ATOM 1362 C C . SER A 1 117 ? 20.477 33.099 9.805 1.00 9.03 117 SER A C 1
ATOM 1363 O O . SER A 1 117 ? 20.225 32.992 8.606 1.00 8.37 117 SER A O 1
ATOM 1371 N N . THR A 1 118 ? 21.491 33.828 10.287 1.00 9.64 118 THR A N 1
ATOM 1372 C CA . THR A 1 118 ? 22.336 34.620 9.415 1.00 8.62 118 THR A CA 1
ATOM 1373 C C . THR A 1 118 ? 23.048 33.747 8.397 1.00 8.68 118 THR A C 1
ATOM 1374 O O . THR A 1 118 ? 23.008 34.040 7.199 1.00 8.90 118 THR A O 1
ATOM 1385 N N . SER A 1 119 ? 23.693 32.673 8.861 1.00 8.19 119 SER A N 1
ATOM 1386 C CA . SER A 1 119 ? 24.453 31.836 7.972 1.00 7.44 119 SER A CA 1
ATOM 1387 C C . SER A 1 119 ? 23.554 31.043 7.034 1.00 8.29 119 SER A C 1
ATOM 1388 O O . SER A 1 119 ? 23.866 30.872 5.874 1.00 9.28 119 SER A O 1
ATOM 1396 N N . ALA A 1 120 ? 22.420 30.576 7.540 1.00 7.79 120 ALA A N 1
ATOM 1397 C CA . ALA A 1 120 ? 21.503 29.841 6.702 1.00 7.60 120 ALA A CA 1
ATOM 1398 C C . ALA A 1 120 ? 20.889 30.768 5.666 1.00 8.39 120 ALA A C 1
ATOM 1399 O O . ALA A 1 120 ? 20.678 30.358 4.531 1.00 7.37 120 ALA A O 1
ATOM 1406 N N . SER A 1 121 ? 20.584 32.004 6.056 1.00 9.00 121 SER A N 1
ATOM 1407 C CA . SER A 1 121 ? 19.925 32.931 5.118 1.00 9.45 121 SER A CA 1
ATOM 1408 C C . SER A 1 121 ? 20.867 33.266 3.964 1.00 10.42 121 SER A C 1
ATOM 1409 O O . SER A 1 121 ? 20.474 33.253 2.786 1.00 10.02 121 SER A O 1
ATOM 1417 N N . LEU A 1 122 ? 22.110 33.576 4.304 1.00 8.56 122 LEU A N 1
ATOM 1418 C CA . LEU A 1 122 ? 23.065 33.954 3.280 1.00 9.33 122 LEU A CA 1
ATOM 1419 C C . LEU A 1 122 ? 23.431 32.752 2.414 1.00 12.84 122 LEU A C 1
ATOM 1420 O O . LEU A 1 122 ? 23.590 32.909 1.199 1.00 10.10 122 LEU A O 1
ATOM 1436 N N . ALA A 1 123 ? 23.561 31.566 3.022 1.00 8.86 123 ALA A N 1
ATOM 1437 C CA . ALA A 1 123 ? 23.855 30.374 2.227 1.00 9.02 123 ALA A CA 1
ATOM 1438 C C . ALA A 1 123 ? 22.711 30.072 1.265 1.00 7.47 123 ALA A C 1
ATOM 1439 O O . ALA A 1 123 ? 22.940 29.721 0.107 1.00 8.35 123 ALA A O 1
ATOM 1446 N N . LEU A 1 124 ? 21.472 30.223 1.733 1.00 7.70 124 LEU A N 1
ATOM 1447 C CA . LEU A 1 124 ? 20.305 29.990 0.879 1.00 7.43 124 LEU A CA 1
ATOM 1448 C C . LEU A 1 124 ? 20.283 30.928 -0.335 1.00 7.83 124 LEU A C 1
ATOM 1449 O O . LEU A 1 124 ? 20.045 30.482 -1.478 1.00 8.67 124 LEU A O 1
ATOM 1465 N N . TRP A 1 125 ? 20.517 32.209 -0.089 1.00 9.42 125 TRP A N 1
ATOM 1466 C CA . TRP A 1 125 ? 20.538 33.204 -1.169 1.00 9.12 125 TRP A CA 1
ATOM 1467 C C . TRP A 1 125 ? 21.651 32.873 -2.167 1.00 9.00 125 TRP A C 1
ATOM 1468 O O . TRP A 1 125 ? 21.444 32.925 -3.392 1.00 9.82 125 TRP A O 1
ATOM 1489 N N . ASP A 1 126 ? 22.839 32.540 -1.656 1.00 8.29 126 ASP A N 1
ATOM 1490 C CA . ASP A 1 126 ? 23.937 32.171 -2.535 1.00 7.63 126 ASP A CA 1
ATOM 1491 C C . ASP A 1 126 ? 23.624 30.919 -3.363 1.00 10.36 126 ASP A C 1
ATOM 1492 O O . ASP A 1 126 ? 23.982 30.841 -4.549 1.00 11.06 126 ASP A O 1
ATOM 1501 N N . LEU A 1 127 ? 22.986 29.927 -2.745 1.00 6.94 127 LEU A N 1
ATOM 1502 C CA . LEU A 1 127 ? 22.671 28.714 -3.465 1.00 6.36 127 LEU A CA 1
ATOM 1503 C C . LEU A 1 127 ? 21.684 29.026 -4.583 1.00 9.59 127 LEU A C 1
ATOM 1504 O O . LEU A 1 127 ? 21.843 28.543 -5.707 1.00 9.27 127 LEU A O 1
ATOM 1520 N N . TYR A 1 128 ? 20.666 29.821 -4.266 1.00 9.83 128 TYR A N 1
ATOM 1521 C CA . TYR A 1 128 ? 19.687 30.229 -5.262 1.00 14.51 128 TYR A CA 1
ATOM 1522 C C . TYR A 1 128 ? 20.367 30.973 -6.404 1.00 12.51 128 TYR A C 1
ATOM 1523 O O . TYR A 1 128 ? 20.108 30.695 -7.573 1.00 10.96 128 TYR A O 1
ATOM 1541 N N . THR A 1 129 ? 21.241 31.915 -6.078 1.00 11.64 129 THR A N 1
ATOM 1542 C CA . THR A 1 129 ? 21.878 32.732 -7.094 1.00 13.47 129 THR A CA 1
ATOM 1543 C C . THR A 1 129 ? 22.756 31.877 -8.016 1.00 10.24 129 THR A C 1
ATOM 1544 O O . THR A 1 129 ? 22.865 32.139 -9.224 1.00 14.55 129 THR A O 1
ATOM 1555 N N . LYS A 1 130 ? 23.370 30.852 -7.444 1.00 10.34 130 LYS A N 1
ATOM 1556 C CA . LYS A 1 130 ? 24.233 29.969 -8.204 1.00 9.15 130 LYS A CA 1
ATOM 1557 C C . LYS A 1 130 ? 23.452 29.062 -9.155 1.00 12.31 130 LYS A C 1
ATOM 1558 O O . LYS A 1 130 ? 23.853 28.861 -10.303 1.00 15.97 130 LYS A O 1
ATOM 1577 N N . TYR A 1 131 ? 22.351 28.501 -8.661 1.00 9.37 131 TYR A N 1
ATOM 1578 C CA . TYR A 1 131 ? 21.642 27.467 -9.387 1.00 9.55 131 TYR A CA 1
ATOM 1579 C C . TYR A 1 131 ? 20.495 27.970 -10.241 1.00 10.29 131 TYR A C 1
ATOM 1580 O O . TYR A 1 131 ? 20.130 27.292 -11.204 1.00 12.50 131 TYR A O 1
ATOM 1598 N N . GLN A 1 132 ? 19.948 29.138 -9.906 1.00 11.22 132 GLN A N 1
ATOM 1599 C CA . GLN A 1 132 ? 18.800 29.698 -10.634 1.00 12.30 132 GLN A CA 1
ATOM 1600 C C . GLN A 1 132 ? 17.776 28.608 -10.942 1.00 12.07 132 GLN A C 1
ATOM 1601 O O . GLN A 1 132 ? 17.416 28.390 -12.088 1.00 15.13 132 GLN A O 1
ATOM 1615 N N . PRO A 1 133 ? 17.289 27.910 -9.903 1.00 9.42 133 PRO A N 1
ATOM 1616 C CA . PRO A 1 133 ? 16.465 26.741 -10.211 1.00 9.22 133 PRO A CA 1
ATOM 1617 C C . PRO A 1 133 ? 15.124 27.093 -10.861 1.00 10.17 133 PRO A C 1
ATOM 1618 O O . PRO A 1 133 ? 14.483 28.120 -10.573 1.00 12.36 133 PRO A O 1
ATOM 1629 N N . LYS A 1 134 ? 14.705 26.224 -11.758 1.00 11.74 134 LYS A N 1
ATOM 1630 C CA . LYS A 1 134 ? 13.512 26.492 -12.539 1.00 11.15 134 LYS A CA 1
ATOM 1631 C C . LYS A 1 134 ? 12.239 26.499 -11.704 1.00 12.24 134 LYS A C 1
ATOM 1632 O O . LYS A 1 134 ? 11.183 26.969 -12.176 1.00 12.11 134 LYS A O 1
ATOM 1651 N N . GLU A 1 135 ? 12.315 25.993 -10.472 1.00 10.26 135 GLU A N 1
ATOM 1652 C CA . GLU A 1 135 ? 11.165 26.066 -9.575 1.00 9.93 135 GLU A CA 1
ATOM 1653 C C . GLU A 1 135 ? 10.692 27.503 -9.362 1.00 9.98 135 GLU A C 1
ATOM 1654 O O . GLU A 1 135 ? 9.517 27.749 -8.994 1.00 11.08 135 GLU A O 1
ATOM 1666 N N . PHE A 1 136 ? 11.579 28.463 -9.597 1.00 9.20 136 PHE A N 1
ATOM 1667 C CA . PHE A 1 136 ? 11.213 29.878 -9.436 1.00 9.03 136 PHE A CA 1
ATOM 1668 C C . PHE A 1 136 ? 11.039 30.622 -10.749 1.00 10.07 136 PHE A C 1
ATOM 1669 O O . PHE A 1 136 ? 10.934 31.842 -10.757 1.00 11.62 136 PHE A O 1
ATOM 1686 N N . LYS A 1 137 ? 10.982 29.900 -11.855 1.00 10.46 137 LYS A N 1
ATOM 1687 C CA . LYS A 1 137 ? 11.026 30.533 -13.170 1.00 12.73 137 LYS A CA 1
ATOM 1688 C C . LYS A 1 137 ? 9.867 31.484 -13.466 1.00 14.52 137 LYS A C 1
ATOM 1689 O O . LYS A 1 137 ? 10.001 32.378 -14.311 1.00 13.10 137 LYS A O 1
ATOM 1708 N N . ARG A 1 138 ? 8.748 31.320 -12.770 1.00 10.34 138 ARG A N 1
ATOM 1709 C CA . ARG A 1 138 ? 7.572 32.158 -13.001 1.00 12.56 138 ARG A CA 1
ATOM 1710 C C . ARG A 1 138 ? 7.649 33.498 -12.290 1.00 11.49 138 ARG A C 1
ATOM 1711 O O . ARG A 1 138 ? 6.809 34.372 -12.527 1.00 11.04 138 ARG A O 1
ATOM 1732 N N . PHE A 1 139 ? 8.635 33.647 -11.411 1.00 10.58 139 PHE A N 1
ATOM 1733 C CA . PHE A 1 139 ? 8.716 34.819 -10.535 1.00 10.59 139 PHE A CA 1
ATOM 1734 C C . PHE A 1 139 ? 10.048 35.530 -10.627 1.00 10.31 139 PHE A C 1
ATOM 1735 O O . PHE A 1 139 ? 11.045 34.945 -11.055 1.00 11.72 139 PHE A O 1
ATOM 1752 N N . LYS A 1 140 ? 10.076 36.786 -10.209 1.00 9.51 140 LYS A N 1
ATOM 1753 C CA . LYS A 1 140 ? 11.323 37.397 -9.769 1.00 8.99 140 LYS A CA 1
ATOM 1754 C C . LYS A 1 140 ? 11.508 37.052 -8.293 1.00 9.78 140 LYS A C 1
ATOM 1755 O O . LYS A 1 140 ? 10.618 37.301 -7.480 1.00 8.64 140 LYS A O 1
ATOM 1774 N N . VAL A 1 141 ? 12.643 36.452 -7.950 1.00 9.27 141 VAL A N 1
ATOM 1775 C CA . VAL A 1 141 ? 12.950 36.182 -6.560 1.00 6.86 141 VAL A CA 1
ATOM 1776 C C . VAL A 1 141 ? 13.635 37.413 -5.970 1.00 9.07 141 VAL A C 1
ATOM 1777 O O . VAL A 1 141 ? 14.768 37.735 -6.354 1.00 10.49 141 VAL A O 1
ATOM 1790 N N . LEU A 1 142 ? 12.937 38.122 -5.086 1.00 7.21 142 LEU A N 1
ATOM 1791 C CA . LEU A 1 142 ? 13.432 39.396 -4.561 1.00 6.39 142 LEU A CA 1
ATOM 1792 C C . LEU A 1 142 ? 14.454 39.190 -3.453 1.00 7.44 142 LEU A C 1
ATOM 1793 O O . LEU A 1 142 ? 15.387 39.984 -3.326 1.00 8.37 142 LEU A O 1
ATOM 1809 N N . THR A 1 143 ? 14.223 38.195 -2.605 1.00 7.59 143 THR A N 1
ATOM 1810 C CA . THR A 1 143 ? 15.193 37.815 -1.566 1.00 7.18 143 THR A CA 1
ATOM 1811 C C . THR A 1 143 ? 14.805 36.436 -1.040 1.00 7.81 143 THR A C 1
ATOM 1812 O O . THR A 1 143 ? 13.759 35.892 -1.401 1.00 6.81 143 THR A O 1
ATOM 1823 N N . MET A 1 144 ? 15.676 35.854 -0.231 1.00 6.42 144 MET A N 1
ATOM 1824 C CA . MET A 1 144 ? 15.369 34.617 0.475 1.00 6.64 144 MET A CA 1
ATOM 1825 C C . MET A 1 144 ? 15.984 34.729 1.844 1.00 7.64 144 MET A C 1
ATOM 1826 O O . MET A 1 144 ? 16.909 35.513 2.060 1.00 9.48 144 MET A O 1
ATOM 1840 N N . PHE A 1 145 ? 15.459 33.949 2.781 1.00 7.26 145 PHE A N 1
ATOM 1841 C CA . PHE A 1 145 ? 16.022 33.902 4.122 1.00 8.00 145 PHE A CA 1
ATOM 1842 C C . PHE A 1 145 ? 15.519 32.667 4.850 1.00 8.38 145 PHE A C 1
ATOM 1843 O O . PHE A 1 145 ? 14.683 31.946 4.343 1.00 8.86 145 PHE A O 1
ATOM 1860 N N . ALA A 1 146 ? 16.059 32.429 6.028 1.00 6.45 146 ALA A N 1
ATOM 1861 C CA . ALA A 1 146 ? 15.728 31.242 6.806 1.00 7.86 146 ALA A CA 1
ATOM 1862 C C . ALA A 1 146 ? 15.464 31.612 8.245 1.00 7.57 146 ALA A C 1
ATOM 1863 O O . ALA A 1 146 ? 16.003 32.593 8.768 1.00 9.55 146 ALA A O 1
ATOM 1870 N N . SER A 1 147 ? 14.653 30.788 8.907 1.00 9.10 147 SER A N 1
ATOM 1871 C CA . SER A 1 147 ? 14.449 30.908 10.337 1.00 8.47 147 SER A CA 1
ATOM 1872 C C . SER A 1 147 ? 15.747 30.613 11.097 1.00 10.61 147 SER A C 1
ATOM 1873 O O . SER A 1 147 ? 16.742 30.199 10.507 1.00 9.34 147 SER A O 1
ATOM 1881 N N . ALA A 1 148 ? 15.726 30.820 12.409 1.00 8.20 148 ALA A N 1
ATOM 1882 C CA . ALA A 1 148 ? 16.758 30.305 13.285 1.00 8.27 148 ALA A CA 1
ATOM 1883 C C . ALA A 1 148 ? 16.560 28.808 13.389 1.00 8.93 148 ALA A C 1
ATOM 1884 O O . ALA A 1 148 ? 15.477 28.296 13.076 1.00 9.68 148 ALA A O 1
ATOM 1891 N N . PRO A 1 149 ? 17.603 28.089 13.810 1.00 7.39 149 PRO A N 1
ATOM 1892 C CA . PRO A 1 149 ? 17.478 26.638 13.878 1.00 7.26 149 PRO A CA 1
ATOM 1893 C C . PRO A 1 149 ? 16.484 26.175 14.924 1.00 10.06 149 PRO A C 1
ATOM 1894 O O . PRO A 1 149 ? 16.244 26.857 15.923 1.00 11.15 149 PRO A O 1
ATOM 1905 N N . SER A 1 150 ? 15.921 24.996 14.676 1.00 9.76 150 SER A N 1
ATOM 1906 C CA . SER A 1 150 ? 15.023 24.330 15.614 1.00 8.12 150 SER A CA 1
ATOM 1907 C C . SER A 1 150 ? 15.800 23.612 16.691 1.00 9.44 150 SER A C 1
ATOM 1908 O O . SER A 1 150 ? 16.759 22.906 16.399 1.00 10.78 150 SER A O 1
ATOM 1916 N N . ASN A 1 151 ? 15.328 23.775 17.920 1.00 10.37 151 ASN A N 1
ATOM 1917 C CA . ASN A 1 151 ? 15.966 23.267 19.120 1.00 9.45 151 ASN A CA 1
ATOM 1918 C C . ASN A 1 151 ? 14.897 22.675 20.044 1.00 10.53 151 ASN A C 1
ATOM 1919 O O . ASN A 1 151 ? 13.694 22.862 19.831 1.00 13.01 151 ASN A O 1
ATOM 1930 N N . ILE A 1 152 ? 15.345 21.951 21.066 1.00 8.99 152 ILE A N 1
ATOM 1931 C CA . ILE A 1 152 ? 14.437 21.220 21.937 1.00 9.60 152 ILE A CA 1
ATOM 1932 C C . ILE A 1 152 ? 14.333 21.951 23.261 1.00 15.24 152 ILE A C 1
ATOM 1933 O O . ILE A 1 152 ? 15.331 22.120 23.956 1.00 15.37 152 ILE A O 1
ATOM 1949 N N . MET A 1 153 ? 13.118 22.389 23.594 1.00 10.62 153 MET A N 1
ATOM 1950 C CA . MET A 1 153 ? 12.851 23.161 24.790 1.00 10.84 153 MET A CA 1
ATOM 1951 C C . MET A 1 153 ? 11.896 22.350 25.659 1.00 11.92 153 MET A C 1
ATOM 1952 O O . MET A 1 153 ? 10.797 21.986 25.218 1.00 12.55 153 MET A O 1
ATOM 1966 N N . THR A 1 154 ? 12.301 22.073 26.892 1.00 11.92 154 THR A N 1
ATOM 1967 C CA . THR A 1 154 ? 11.609 21.074 27.702 1.00 12.69 154 THR A CA 1
ATOM 1968 C C . THR A 1 154 ? 11.455 21.432 29.181 1.00 15.35 154 THR A C 1
ATOM 1969 O O . THR A 1 154 ? 12.155 22.299 29.706 1.00 13.11 154 THR A O 1
ATOM 1980 N N . LYS A 1 155 ? 10.518 20.752 29.834 1.00 14.21 155 LYS A N 1
ATOM 1981 C CA . LYS A 1 155 ? 10.249 20.934 31.260 1.00 15.01 155 LYS A CA 1
ATOM 1982 C C . LYS A 1 155 ? 11.342 20.357 32.122 1.00 14.93 155 LYS A C 1
ATOM 1983 O O . LYS A 1 155 ? 11.656 20.898 33.176 1.00 16.60 155 LYS A O 1
ATOM 2002 N N . VAL A 1 156 ? 11.873 19.226 31.685 1.00 14.62 156 VAL A N 1
ATOM 2003 C CA . VAL A 1 156 ? 12.932 18.512 32.381 1.00 16.43 156 VAL A CA 1
ATOM 2004 C C . VAL A 1 156 ? 14.151 18.462 31.446 1.00 16.80 156 VAL A C 1
ATOM 2005 O O . VAL A 1 156 ? 14.010 18.376 30.225 1.00 17.11 156 VAL A O 1
ATOM 2018 N N . PRO A 1 157 ? 15.360 18.544 32.004 1.00 15.34 157 PRO A N 1
ATOM 2019 C CA . PRO A 1 157 ? 16.521 18.659 31.104 1.00 14.29 157 PRO A CA 1
ATOM 2020 C C . PRO A 1 157 ? 16.710 17.460 30.174 1.00 17.42 157 PRO A C 1
ATOM 2021 O O . PRO A 1 157 ? 16.601 16.315 30.615 1.00 16.16 157 PRO A O 1
ATOM 2032 N N . VAL A 1 158 ? 16.967 17.736 28.904 1.00 14.99 158 VAL A N 1
ATOM 2033 C CA . VAL A 1 158 ? 17.423 16.717 27.961 1.00 11.35 158 VAL A CA 1
ATOM 2034 C C . VAL A 1 158 ? 18.929 16.914 27.808 1.00 10.87 158 VAL A C 1
ATOM 2035 O O . VAL A 1 158 ? 19.372 17.820 27.102 1.00 14.95 158 VAL A O 1
ATOM 2048 N N . ARG A 1 159 ? 19.710 16.083 28.487 1.00 13.78 159 ARG A N 1
ATOM 2049 C CA . ARG A 1 159 ? 21.164 16.220 28.452 1.00 13.51 159 ARG A CA 1
ATOM 2050 C C . ARG A 1 159 ? 21.820 15.193 27.549 1.00 16.57 159 ARG A C 1
ATOM 2051 O O . ARG A 1 159 ? 22.983 15.348 27.161 1.00 15.16 159 ARG A O 1
ATOM 2072 N N . ASN A 1 160 ? 21.071 14.158 27.188 1.00 16.72 160 ASN A N 1
ATOM 2073 C CA . ASN A 1 160 ? 21.584 13.130 26.290 1.00 13.90 160 ASN A CA 1
ATOM 2074 C C . ASN A 1 160 ? 20.449 12.434 25.560 1.00 19.95 160 ASN A C 1
ATOM 2075 O O . ASN A 1 160 ? 19.266 12.735 25.768 1.00 15.37 160 ASN A O 1
ATOM 2086 N N . LEU A 1 161 ? 20.802 11.504 24.687 1.00 16.70 161 LEU A N 1
ATOM 2087 C CA . LEU A 1 161 ? 19.783 10.856 23.881 1.00 15.81 161 LEU A CA 1
ATOM 2088 C C . LEU A 1 161 ? 18.864 9.958 24.678 1.00 17.66 161 LEU A C 1
ATOM 2089 O O . LEU A 1 161 ? 17.715 9.751 24.292 1.00 15.63 161 LEU A O 1
ATOM 2105 N N . ASP A 1 162 ? 19.359 9.405 25.778 1.00 17.82 162 ASP A N 1
ATOM 2106 C CA . ASP A 1 162 ? 18.521 8.555 26.601 1.00 13.77 162 ASP A CA 1
ATOM 2107 C C . ASP A 1 162 ? 17.364 9.371 27.174 1.00 19.12 162 ASP A C 1
ATOM 2108 O O . ASP A 1 162 ? 16.262 8.860 27.326 1.00 15.58 162 ASP A O 1
ATOM 2117 N N . ASP A 1 163 ? 17.615 10.648 27.442 1.00 17.47 163 ASP A N 1
ATOM 2118 C CA . ASP A 1 163 ? 16.585 11.534 27.995 1.00 16.50 163 ASP A CA 1
ATOM 2119 C C . ASP A 1 163 ? 15.426 11.778 27.013 1.00 16.88 163 ASP A C 1
ATOM 2120 O O . ASP A 1 163 ? 14.339 12.174 27.440 1.00 18.15 163 ASP A O 1
ATOM 2129 N N . LEU A 1 164 ? 15.651 11.541 25.722 1.00 14.72 164 LEU A N 1
ATOM 2130 C CA . LEU A 1 164 ? 14.605 11.712 24.707 1.00 14.49 164 LEU A CA 1
ATOM 2131 C C . LEU A 1 164 ? 13.714 10.487 24.545 1.00 17.14 164 LEU A C 1
ATOM 2132 O O . LEU A 1 164 ? 12.645 10.584 23.947 1.00 19.73 164 LEU A O 1
ATOM 2148 N N . LYS A 1 165 ? 14.141 9.340 25.071 1.00 19.58 165 LYS A N 1
ATOM 2149 C CA . LYS A 1 165 ? 13.406 8.105 24.843 1.00 23.37 165 LYS A CA 1
ATOM 2150 C C . LYS A 1 165 ? 12.017 8.212 25.413 1.00 21.51 165 LYS A C 1
ATOM 2151 O O . LYS A 1 165 ? 11.840 8.395 26.614 1.00 23.89 165 LYS A O 1
ATOM 2170 N N . GLY A 1 166 ? 11.022 8.103 24.545 1.00 19.94 166 GLY A N 1
ATOM 2171 C CA . GLY A 1 166 ? 9.638 8.119 24.976 1.00 22.02 166 GLY A CA 1
ATOM 2172 C C . GLY A 1 166 ? 9.145 9.486 25.402 1.00 19.48 166 GLY A C 1
ATOM 2173 O O . GLY A 1 166 ? 8.039 9.605 25.929 1.00 19.97 166 GLY A O 1
ATOM 2177 N N . LEU A 1 167 ? 9.938 10.525 25.153 1.00 17.90 167 LEU A N 1
ATOM 2178 C CA . LEU A 1 167 ? 9.575 11.870 25.600 1.00 16.77 167 LEU A CA 1
ATOM 2179 C C . LEU A 1 167 ? 8.571 12.497 24.646 1.00 19.06 167 LEU A C 1
ATOM 2180 O O . LEU A 1 167 ? 8.843 12.603 23.454 1.00 16.08 167 LEU A O 1
ATOM 2196 N N . GLU A 1 168 ? 7.427 12.930 25.180 1.00 18.38 168 GLU A N 1
ATOM 2197 C CA . GLU A 1 168 ? 6.407 13.572 24.368 1.00 17.56 168 GLU A CA 1
ATOM 2198 C C . GLU A 1 168 ? 6.783 15.023 24.052 1.00 16.46 168 GLU A C 1
ATOM 2199 O O . GLU A 1 168 ? 6.962 15.836 24.958 1.00 16.98 168 GLU A O 1
ATOM 2211 N N . VAL A 1 169 ? 6.941 15.348 22.765 1.00 14.50 169 VAL A N 1
ATOM 2212 C CA . VAL A 1 169 ? 7.387 16.682 22.346 1.00 13.84 169 VAL A CA 1
ATOM 2213 C C . VAL A 1 169 ? 6.533 17.193 21.187 1.00 18.14 169 VAL A C 1
ATOM 2214 O O . VAL A 1 169 ? 6.269 16.477 20.232 1.00 15.08 169 VAL A O 1
ATOM 2227 N N . ARG A 1 170 ? 6.070 18.424 21.295 1.00 14.07 170 ARG A N 1
ATOM 2228 C CA . ARG A 1 170 ? 5.267 19.027 20.257 1.00 16.56 170 ARG A CA 1
ATOM 2229 C C . ARG A 1 170 ? 6.124 19.261 19.025 1.00 14.74 170 ARG A C 1
ATOM 2230 O O . ARG A 1 170 ? 7.194 19.885 19.087 1.00 16.43 170 ARG A O 1
ATOM 2251 N N . ALA A 1 171 ? 5.645 18.765 17.894 1.00 13.51 171 ALA A N 1
ATOM 2252 C CA . ALA A 1 171 ? 6.364 18.877 16.647 1.00 13.59 171 ALA A CA 1
ATOM 2253 C C . ALA A 1 171 ? 5.458 18.533 15.474 1.00 17.36 171 ALA A C 1
ATOM 2254 O O . ALA A 1 171 ? 4.400 17.934 15.641 1.00 23.58 171 ALA A O 1
ATOM 2261 N N . SER A 1 172 ? 5.910 18.884 14.277 1.00 16.08 172 SER A N 1
ATOM 2262 C CA . SER A 1 172 ? 5.210 18.522 13.073 1.00 14.94 172 SER A CA 1
ATOM 2263 C C . SER A 1 172 ? 6.241 18.316 11.974 1.00 13.18 172 SER A C 1
ATOM 2264 O O . SER A 1 172 ? 7.433 18.551 12.186 1.00 14.73 172 SER A O 1
ATOM 2272 N N . GLY A 1 173 ? 5.780 17.892 10.798 1.00 15.60 173 GLY A N 1
ATOM 2273 C CA . GLY A 1 173 ? 6.660 17.829 9.638 1.00 12.53 173 GLY A CA 1
ATOM 2274 C C . GLY A 1 173 ? 7.976 17.105 9.888 1.00 14.81 173 GLY A C 1
ATOM 2275 O O . GLY A 1 173 ? 8.005 16.022 10.466 1.00 11.81 173 GLY A O 1
ATOM 2279 N N . ILE A 1 174 ? 9.070 17.670 9.389 1.00 11.87 174 ILE A N 1
ATOM 2280 C CA . ILE A 1 174 ? 10.353 16.971 9.474 1.00 12.59 174 ILE A CA 1
ATOM 2281 C C . ILE A 1 174 ? 10.832 16.801 10.905 1.00 12.92 174 ILE A C 1
ATOM 2282 O O . ILE A 1 174 ? 11.538 15.837 11.220 1.00 13.71 174 ILE A O 1
ATOM 2298 N N . LEU A 1 175 ? 10.487 17.743 11.771 1.00 12.33 175 LEU A N 1
ATOM 2299 C CA . LEU A 1 175 ? 10.914 17.644 13.168 1.00 11.71 175 LEU A CA 1
ATOM 2300 C C . LEU A 1 175 ? 10.263 16.443 13.859 1.00 14.31 175 LEU A C 1
ATOM 2301 O O . LEU A 1 175 ? 10.876 15.803 14.709 1.00 13.08 175 LEU A O 1
ATOM 2317 N N A SER A 1 176 ? 9.023 16.145 13.487 0.46 13.63 176 SER A N 1
ATOM 2318 N N B SER A 1 176 ? 9.017 16.130 13.508 0.54 13.65 176 SER A N 1
ATOM 2319 C CA A SER A 1 176 ? 8.355 14.964 14.007 0.46 13.88 176 SER A CA 1
ATOM 2320 C CA B SER A 1 176 ? 8.392 14.926 14.044 0.54 14.20 176 SER A CA 1
ATOM 2321 C C A SER A 1 176 ? 9.091 13.695 13.556 0.46 13.86 176 SER A C 1
ATOM 2322 C C B SER A 1 176 ? 9.158 13.695 13.576 0.54 13.99 176 SER A C 1
ATOM 2323 O O A SER A 1 176 ? 9.245 12.748 14.323 0.46 12.10 176 SER A O 1
ATOM 2324 O O B SER A 1 176 ? 9.398 12.772 14.345 0.54 12.02 176 SER A O 1
ATOM 2339 N N . LYS A 1 177 ? 9.536 13.683 12.301 1.00 13.92 177 LYS A N 1
ATOM 2340 C CA . LYS A 1 177 ? 10.244 12.535 11.753 1.00 13.54 177 LYS A CA 1
ATOM 2341 C C . LYS A 1 177 ? 11.548 12.345 12.514 1.00 11.07 177 LYS A C 1
ATOM 2342 O O . LYS A 1 177 ? 11.913 11.210 12.875 1.00 12.55 177 LYS A O 1
ATOM 2362 N N . ILE A 1 178 ? 12.245 13.453 12.757 1.00 10.53 178 ILE A N 1
ATOM 2363 C CA . ILE A 1 178 ? 13.491 13.412 13.517 1.00 11.16 178 ILE A CA 1
ATOM 2364 C C . ILE A 1 178 ? 13.265 12.874 14.925 1.00 14.05 178 ILE A C 1
ATOM 2365 O O . ILE A 1 178 ? 13.973 11.974 15.388 1.00 13.11 178 ILE A O 1
ATOM 2381 N N . LEU A 1 179 ? 12.259 13.390 15.624 1.00 13.15 179 LEU A N 1
ATOM 2382 C CA . LEU A 1 179 ? 11.968 12.862 16.950 1.00 11.20 179 LEU A CA 1
ATOM 2383 C C . LEU A 1 179 ? 11.678 11.362 16.936 1.00 16.20 179 LEU A C 1
ATOM 2384 O O . LEU A 1 179 ? 12.129 10.639 17.821 1.00 15.90 179 LEU A O 1
ATOM 2400 N N . GLU A 1 180 ? 10.903 10.898 15.958 1.00 14.98 180 GLU A N 1
ATOM 2401 C CA . GLU A 1 180 ? 10.586 9.478 15.895 1.00 14.97 180 GLU A CA 1
ATOM 2402 C C . GLU A 1 180 ? 11.895 8.702 15.749 1.00 15.34 180 GLU A C 1
ATOM 2403 O O . GLU A 1 180 ? 12.095 7.682 16.416 1.00 18.92 180 GLU A O 1
ATOM 2415 N N . SER A 1 181 ? 12.791 9.193 14.897 1.00 14.91 181 SER A N 1
ATOM 2416 C CA . SER A 1 181 ? 14.050 8.486 14.652 1.00 19.26 181 SER A CA 1
ATOM 2417 C C . SER A 1 181 ? 14.944 8.438 15.889 1.00 20.48 181 SER A C 1
ATOM 2418 O O . SER A 1 181 ? 15.804 7.563 16.009 1.00 19.17 181 SER A O 1
ATOM 2426 N N . LEU A 1 182 ? 14.737 9.373 16.809 1.00 18.05 182 LEU A N 1
ATOM 2427 C CA . LEU A 1 182 ? 15.516 9.418 18.053 1.00 15.12 182 LEU A CA 1
ATOM 2428 C C . LEU A 1 182 ? 14.808 8.710 19.207 1.00 20.24 182 LEU A C 1
ATOM 2429 O O . LEU A 1 182 ? 15.265 8.749 20.345 1.00 22.11 182 LEU A O 1
ATOM 2445 N N . GLY A 1 183 ? 13.691 8.052 18.923 1.00 16.60 183 GLY A N 1
ATOM 2446 C CA . GLY A 1 183 ? 13.004 7.288 19.939 1.00 16.17 183 GLY A CA 1
ATOM 2447 C C . GLY A 1 183 ? 12.075 8.098 20.825 1.00 19.42 183 GLY A C 1
ATOM 2448 O O . GLY A 1 183 ? 11.586 7.589 21.834 1.00 17.59 183 GLY A O 1
ATOM 2452 N N . ALA A 1 184 ? 11.821 9.344 20.438 1.00 19.83 184 ALA A N 1
ATOM 2453 C CA . ALA A 1 184 ? 10.936 10.232 21.192 1.00 19.44 184 ALA A CA 1
ATOM 2454 C C . ALA A 1 184 ? 9.525 10.102 20.651 1.00 16.64 184 ALA A C 1
ATOM 2455 O O . ALA A 1 184 ? 9.298 9.381 19.682 1.00 21.32 184 ALA A O 1
ATOM 2462 N N . THR A 1 185 ? 8.582 10.826 21.245 1.00 15.89 185 THR A N 1
ATOM 2463 C CA . THR A 1 185 ? 7.172 10.712 20.859 1.00 17.46 185 THR A CA 1
ATOM 2464 C C . THR A 1 185 ? 6.643 12.058 20.387 1.00 17.14 185 THR A C 1
ATOM 2465 O O . THR A 1 185 ? 6.197 12.874 21.200 1.00 16.40 185 THR A O 1
ATOM 2476 N N . PRO A 1 186 ? 6.706 12.311 19.065 1.00 15.66 186 PRO A N 1
ATOM 2477 C CA . PRO A 1 186 ? 6.224 13.593 18.554 1.00 14.22 186 PRO A CA 1
ATOM 2478 C C . PRO A 1 186 ? 4.717 13.673 18.661 1.00 16.71 186 PRO A C 1
ATOM 2479 O O . PRO A 1 186 ? 4.018 12.692 18.403 1.00 19.04 186 PRO A O 1
ATOM 2490 N N . VAL A 1 187 ? 4.218 14.833 19.069 1.00 17.93 187 VAL A N 1
ATOM 2491 C CA . VAL A 1 187 ? 2.786 15.039 19.181 1.00 19.17 187 VAL A CA 1
ATOM 2492 C C . VAL A 1 187 ? 2.436 16.298 18.410 1.00 22.37 187 VAL A C 1
ATOM 2493 O O . VAL A 1 187 ? 3.077 17.324 18.583 1.00 16.68 187 VAL A O 1
ATOM 2506 N N . SER A 1 188 ? 1.428 16.232 17.553 1.00 32.15 188 SER A N 1
ATOM 2507 C CA . SER A 1 188 ? 0.963 17.440 16.875 1.00 33.66 188 SER A CA 1
ATOM 2508 C C . SER A 1 188 ? -0.181 18.059 17.658 1.00 33.77 188 SER A C 1
ATOM 2509 O O . SER A 1 188 ? -1.080 17.364 18.136 1.00 34.69 188 SER A O 1
ATOM 2517 N N . MET A 1 189 ? -0.132 19.370 17.822 1.00 23.90 189 MET A N 1
ATOM 2518 C CA . MET A 1 189 ? -1.215 20.069 18.490 1.00 27.97 189 MET A CA 1
ATOM 2519 C C . MET A 1 189 ? -1.010 21.545 18.301 1.00 29.77 189 MET A C 1
ATOM 2520 O O . MET A 1 189 ? 0.120 21.987 18.089 1.00 31.61 189 MET A O 1
ATOM 2534 N N . PRO A 1 190 ? -2.097 22.319 18.397 1.00 29.70 190 PRO A N 1
ATOM 2535 C CA . PRO A 1 190 ? -1.992 23.752 18.126 1.00 28.17 190 PRO A CA 1
ATOM 2536 C C . PRO A 1 190 ? -1.125 24.467 19.149 1.00 30.26 190 PRO A C 1
ATOM 2537 O O . PRO A 1 190 ? -1.173 24.146 20.340 1.00 33.50 190 PRO A O 1
ATOM 2548 N N . MET A 1 191 ? -0.342 25.429 18.681 1.00 32.78 191 MET A N 1
ATOM 2549 C CA . MET A 1 191 ? 0.533 26.188 19.559 1.00 36.27 191 MET A CA 1
ATOM 2550 C C . MET A 1 191 ? -0.279 26.698 20.762 1.00 33.87 191 MET A C 1
ATOM 2551 O O . MET A 1 191 ? 0.203 26.676 21.905 1.00 38.00 191 MET A O 1
ATOM 2565 N N . SER A 1 192 ? -1.517 27.120 20.507 1.00 25.17 192 SER A N 1
ATOM 2566 C CA . SER A 1 192 ? -2.399 27.620 21.565 1.00 31.57 192 SER A CA 1
ATOM 2567 C C . SER A 1 192 ? -2.732 26.590 22.657 1.00 34.99 192 SER A C 1
ATOM 2568 O O . SER A 1 192 ? -3.011 26.966 23.798 1.00 31.03 192 SER A O 1
ATOM 2576 N N . ALA A 1 193 ? -2.722 25.303 22.316 1.00 36.60 193 ALA A N 1
ATOM 2577 C CA . ALA A 1 193 ? -3.089 24.262 23.282 1.00 36.80 193 ALA A CA 1
ATOM 2578 C C . ALA A 1 193 ? -1.871 23.716 24.027 1.00 33.17 193 ALA A C 1
ATOM 2579 O O . ALA A 1 193 ? -1.996 22.928 24.975 1.00 35.03 193 ALA A O 1
ATOM 2586 N N . THR A 1 194 ? -0.695 24.146 23.597 1.00 30.63 194 THR A N 1
ATOM 2587 C CA . THR A 1 194 ? 0.552 23.541 24.051 1.00 24.36 194 THR A CA 1
ATOM 2588 C C . THR A 1 194 ? 0.878 23.876 25.506 1.00 24.76 194 THR A C 1
ATOM 2589 O O . THR A 1 194 ? 1.266 22.985 26.264 1.00 29.00 194 THR A O 1
ATOM 2600 N N . PRO A 1 195 ? 0.667 25.138 25.916 1.00 32.61 195 PRO A N 1
ATOM 2601 C CA . PRO A 1 195 ? 0.867 25.478 27.333 1.00 35.85 195 PRO A CA 1
ATOM 2602 C C . PRO A 1 195 ? 0.115 24.553 28.292 1.00 31.51 195 PRO A C 1
ATOM 2603 O O . PRO A 1 195 ? 0.696 24.067 29.263 1.00 29.56 195 PRO A O 1
ATOM 2614 N N . GLU A 1 196 ? -1.157 24.299 28.027 1.00 37.26 196 GLU A N 1
ATOM 2615 C CA . GLU A 1 196 ? -1.955 23.477 28.939 1.00 41.43 196 GLU A CA 1
ATOM 2616 C C . GLU A 1 196 ? -1.490 22.030 28.852 1.00 37.83 196 GLU A C 1
ATOM 2617 O O . GLU A 1 196 ? -1.400 21.314 29.867 1.00 33.20 196 GLU A O 1
ATOM 2629 N N . ALA A 1 197 ? -1.206 21.613 27.621 1.00 32.87 197 ALA A N 1
ATOM 2630 C CA . ALA A 1 197 ? -0.663 20.290 27.338 1.00 34.69 197 ALA A CA 1
ATOM 2631 C C . ALA A 1 197 ? 0.638 20.050 28.083 1.00 31.30 197 ALA A C 1
ATOM 2632 O O . ALA A 1 197 ? 0.866 18.958 28.602 1.00 34.49 197 ALA A O 1
ATOM 2639 N N . LEU A 1 198 ? 1.492 21.068 28.128 1.00 26.22 198 LEU A N 1
ATOM 2640 C CA . LEU A 1 198 ? 2.759 20.964 28.839 1.00 29.59 198 LEU A CA 1
ATOM 2641 C C . LEU A 1 198 ? 2.481 20.781 30.332 1.00 30.67 198 LEU A C 1
ATOM 2642 O O . LEU A 1 198 ? 3.056 19.914 30.990 1.00 32.14 198 LEU A O 1
ATOM 2658 N N . GLN A 1 199 ? 1.589 21.602 30.861 1.00 30.90 199 GLN A N 1
ATOM 2659 C CA . GLN A 1 199 ? 1.279 21.544 32.286 1.00 38.11 199 GLN A CA 1
ATOM 2660 C C . GLN A 1 199 ? 0.695 20.189 32.675 1.00 45.07 199 GLN A C 1
ATOM 2661 O O . GLN A 1 199 ? 0.963 19.682 33.766 1.00 47.79 199 GLN A O 1
ATOM 2675 N N . LYS A 1 200 ? -0.097 19.602 31.780 1.00 46.38 200 LYS A N 1
ATOM 2676 C CA . LYS A 1 200 ? -0.729 18.312 32.044 1.00 43.29 200 LYS A CA 1
ATOM 2677 C C . LYS A 1 200 ? 0.201 17.138 31.754 1.00 43.66 200 LYS A C 1
ATOM 2678 O O . LYS A 1 200 ? -0.091 16.003 32.129 1.00 48.73 200 LYS A O 1
ATOM 2697 N N . GLY A 1 201 ? 1.311 17.405 31.075 1.00 32.12 201 GLY A N 1
ATOM 2698 C CA . GLY A 1 201 ? 2.254 16.356 30.737 1.00 31.14 201 GLY A CA 1
ATOM 2699 C C . GLY A 1 201 ? 1.917 15.662 29.431 1.00 30.83 201 GLY A C 1
ATOM 2700 O O . GLY A 1 201 ? 2.601 14.720 29.038 1.00 37.08 201 GLY A O 1
ATOM 2704 N N . VAL A 1 202 ? 0.873 16.132 28.755 1.00 26.07 202 VAL A N 1
ATOM 2705 C CA . VAL A 1 202 ? 0.516 15.639 27.422 1.00 29.39 202 VAL A CA 1
ATOM 2706 C C . VAL A 1 202 ? 1.663 15.801 26.411 1.00 29.51 202 VAL A C 1
ATOM 2707 O O . VAL A 1 202 ? 1.912 14.918 25.586 1.00 30.03 202 VAL A O 1
ATOM 2720 N N . VAL A 1 203 ? 2.338 16.942 26.445 1.00 24.47 203 VAL A N 1
ATOM 2721 C CA . VAL A 1 203 ? 3.697 17.007 25.921 1.00 17.52 203 VAL A CA 1
ATOM 2722 C C . VAL A 1 203 ? 4.568 17.536 27.044 1.00 19.63 203 VAL A C 1
ATOM 2723 O O . VAL A 1 203 ? 4.057 18.104 28.013 1.00 22.19 203 VAL A O 1
ATOM 2736 N N . LYS A 1 204 ? 5.872 17.340 26.917 1.00 18.07 204 LYS A N 1
ATOM 2737 C CA . LYS A 1 204 ? 6.795 17.748 27.963 1.00 16.84 204 LYS A CA 1
ATOM 2738 C C . LYS A 1 204 ? 7.851 18.684 27.380 1.00 18.65 204 LYS A C 1
ATOM 2739 O O . LYS A 1 204 ? 8.842 18.979 28.027 1.00 18.84 204 LYS A O 1
ATOM 2758 N N . GLY A 1 205 ? 7.611 19.154 26.158 1.00 17.34 205 GLY A N 1
ATOM 2759 C CA . GLY A 1 205 ? 8.451 20.171 25.550 1.00 17.48 205 GLY A CA 1
ATOM 2760 C C . GLY A 1 205 ? 8.024 20.439 24.122 1.00 14.21 205 GLY A C 1
ATOM 2761 O O . GLY A 1 205 ? 7.007 19.916 23.656 1.00 15.85 205 GLY A O 1
ATOM 2765 N N . LEU A 1 206 ? 8.791 21.261 23.425 1.00 13.24 206 LEU A N 1
ATOM 2766 C CA . LEU A 1 206 ? 8.513 21.502 22.023 1.00 16.18 206 LEU A CA 1
ATOM 2767 C C . LEU A 1 206 ? 9.785 21.658 21.215 1.00 14.23 206 LEU A C 1
ATOM 2768 O O . LEU A 1 206 ? 10.856 21.917 21.756 1.00 13.09 206 LEU A O 1
ATOM 2784 N N . PHE A 1 207 ? 9.642 21.467 19.910 1.00 12.90 207 PHE A N 1
ATOM 2785 C CA . PHE A 1 207 ? 10.757 21.501 18.976 1.00 15.48 207 PHE A CA 1
ATOM 2786 C C . PHE A 1 207 ? 10.485 22.683 18.066 1.00 12.90 207 PHE A C 1
ATOM 2787 O O . PHE A 1 207 ? 9.579 22.643 17.200 1.00 13.50 207 PHE A O 1
ATOM 2804 N N . SER A 1 208 ? 11.216 23.766 18.295 1.00 12.91 208 SER A N 1
ATOM 2805 C CA . SER A 1 208 ? 10.994 25.000 17.562 1.00 14.18 208 SER A CA 1
ATOM 2806 C C . SER A 1 208 ? 12.209 25.915 17.726 1.00 10.32 208 SER A C 1
ATOM 2807 O O . SER A 1 208 ? 13.188 25.570 18.368 1.00 11.05 208 SER A O 1
ATOM 2815 N N . SER A 1 209 ? 12.163 27.099 17.142 1.00 12.01 209 SER A N 1
ATOM 2816 C CA . SER A 1 209 ? 13.249 28.024 17.383 1.00 14.99 209 SER A CA 1
ATOM 2817 C C . SER A 1 209 ? 13.073 28.706 18.745 1.00 16.08 209 SER A C 1
A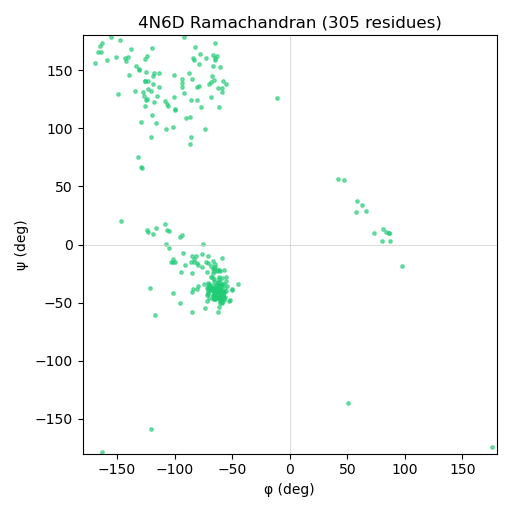TOM 2818 O O . SER A 1 209 ? 11.968 28.800 19.283 1.00 14.04 209 SER A O 1
ATOM 2826 N N . PHE A 1 210 ? 14.183 29.161 19.299 1.00 12.33 210 PHE A N 1
ATOM 2827 C CA . PHE A 1 210 ? 14.225 29.696 20.660 1.00 9.10 210 PHE A CA 1
ATOM 2828 C C . PHE A 1 210 ? 13.418 30.972 20.863 1.00 10.90 210 PHE A C 1
ATOM 2829 O O . PHE A 1 210 ? 13.131 31.327 22.008 1.00 12.90 210 PHE A O 1
ATOM 2846 N N . GLU A 1 211 ? 13.027 31.682 19.801 1.00 10.22 211 GLU A N 1
ATOM 2847 C CA . GLU A 1 211 ? 12.304 32.927 20.055 1.00 12.68 211 GLU A CA 1
ATOM 2848 C C . GLU A 1 211 ? 10.982 32.691 20.797 1.00 13.43 211 GLU A C 1
ATOM 2849 O O . GLU A 1 211 ? 10.451 33.608 21.422 1.00 13.67 211 GLU A O 1
ATOM 2861 N N . VAL A 1 212 ? 10.441 31.478 20.722 1.00 15.82 212 VAL A N 1
ATOM 2862 C CA . VAL A 1 212 ? 9.142 31.213 21.349 1.00 12.21 212 VAL A CA 1
ATOM 2863 C C . VAL A 1 212 ? 9.240 31.263 22.880 1.00 12.23 212 VAL A C 1
ATOM 2864 O O . VAL A 1 212 ? 8.237 31.385 23.579 1.00 13.05 212 VAL A O 1
ATOM 2877 N N . LEU A 1 213 ? 10.456 31.154 23.398 1.00 11.65 213 LEU A N 1
ATOM 2878 C CA . LEU A 1 213 ? 10.656 31.184 24.843 1.00 11.97 213 LEU A CA 1
ATOM 2879 C C . LEU A 1 213 ? 10.151 32.484 25.456 1.00 12.58 213 LEU A C 1
ATOM 2880 O O . LEU A 1 213 ? 9.557 32.476 26.544 1.00 13.76 213 LEU A O 1
ATOM 2896 N N . LYS A 1 214 ? 10.379 33.591 24.749 1.00 14.63 214 LYS A N 1
ATOM 2897 C CA . LYS A 1 214 ? 9.850 34.895 25.123 1.00 13.27 214 LYS A CA 1
ATOM 2898 C C . LYS A 1 214 ? 8.546 35.209 24.392 1.00 14.65 214 LYS A C 1
ATOM 2899 O O . LYS A 1 214 ? 7.574 35.596 25.016 1.00 15.90 214 LYS A O 1
ATOM 2918 N N . ASP A 1 215 ? 8.532 35.049 23.063 1.00 14.98 215 ASP A N 1
ATOM 2919 C CA . ASP A 1 215 ? 7.420 35.554 22.258 1.00 14.44 215 ASP A CA 1
ATOM 2920 C C . ASP A 1 215 ? 6.085 34.908 22.644 1.00 16.29 215 ASP A C 1
ATOM 2921 O O . ASP A 1 215 ? 5.025 35.539 22.578 1.00 16.68 215 ASP A O 1
ATOM 2930 N N . LEU A 1 216 ? 6.148 33.634 23.008 1.00 12.13 216 LEU A N 1
ATOM 2931 C CA . LEU A 1 216 ? 4.989 32.887 23.478 1.00 15.26 216 LEU A CA 1
ATOM 2932 C C . LEU A 1 216 ? 5.136 32.433 24.947 1.00 13.19 216 LEU A C 1
ATOM 2933 O O . LEU A 1 216 ? 4.387 31.589 25.444 1.00 17.06 216 LEU A O 1
ATOM 2949 N N . ASN A 1 217 ? 6.107 33.011 25.636 1.00 14.92 217 ASN A N 1
ATOM 2950 C CA . ASN A 1 217 ? 6.293 32.765 27.067 1.00 12.49 217 ASN A CA 1
ATOM 2951 C C . ASN A 1 217 ? 6.486 31.293 27.406 1.00 15.43 217 ASN A C 1
ATOM 2952 O O . ASN A 1 217 ? 6.175 30.867 28.519 1.00 14.21 217 ASN A O 1
ATOM 2963 N N . PHE A 1 218 ? 7.018 30.510 26.467 1.00 15.22 218 PHE A N 1
ATOM 2964 C CA . PHE A 1 218 ? 7.255 29.101 26.764 1.00 12.71 218 PHE A CA 1
ATOM 2965 C C . PHE A 1 218 ? 8.303 28.880 27.854 1.00 9.75 218 PHE A C 1
ATOM 2966 O O . PHE A 1 218 ? 8.345 27.820 28.474 1.00 13.35 218 PHE A O 1
ATOM 2983 N N . ALA A 1 219 ? 9.140 29.880 28.112 1.00 11.21 219 ALA A N 1
ATOM 2984 C CA . ALA A 1 219 ? 10.170 29.755 29.125 1.00 11.67 219 ALA A CA 1
ATOM 2985 C C . ALA A 1 219 ? 9.585 29.632 30.530 1.00 12.18 219 ALA A C 1
ATOM 2986 O O . ALA A 1 219 ? 10.257 29.141 31.422 1.00 11.27 219 ALA A O 1
ATOM 2993 N N . GLU A 1 220 ? 8.337 30.061 30.736 1.00 14.96 220 GLU A N 1
ATOM 2994 C CA . GLU A 1 220 ? 7.753 29.935 32.063 1.00 14.37 220 GLU A CA 1
ATOM 2995 C C . GLU A 1 220 ? 7.664 28.471 32.450 1.00 15.95 220 GLU A C 1
ATOM 2996 O O . GLU A 1 220 ? 7.823 28.118 33.613 1.00 12.70 220 GLU A O 1
ATOM 3008 N N . ILE A 1 221 ? 7.407 27.634 31.454 1.00 11.77 221 ILE A N 1
ATOM 3009 C CA . ILE A 1 221 ? 7.190 26.217 31.660 1.00 13.58 221 ILE A CA 1
ATOM 3010 C C . ILE A 1 221 ? 8.418 25.380 31.304 1.00 10.66 221 ILE A C 1
ATOM 3011 O O . ILE A 1 221 ? 8.764 24.445 32.029 1.00 14.31 221 ILE A O 1
ATOM 3027 N N . CYS A 1 222 ? 9.081 25.722 30.197 1.00 14.99 222 CYS A N 1
ATOM 3028 C CA . CYS A 1 222 ? 10.213 24.941 29.705 1.00 14.34 222 CYS A CA 1
ATOM 3029 C C . CYS A 1 222 ? 11.481 25.709 29.960 1.00 10.10 222 CYS A C 1
ATOM 3030 O O . CYS A 1 222 ? 11.837 26.585 29.184 1.00 11.70 222 CYS A O 1
ATOM 3038 N N . ARG A 1 223 ? 12.174 25.351 31.032 1.00 12.07 223 ARG A N 1
ATOM 3039 C CA . ARG A 1 223 ? 13.339 26.098 31.463 1.00 11.57 223 ARG A CA 1
ATOM 3040 C C . ARG A 1 223 ? 14.663 25.427 31.161 1.00 10.11 223 ARG A C 1
ATOM 3041 O O . ARG A 1 223 ? 15.685 25.844 31.692 1.00 13.24 223 ARG A O 1
ATOM 3062 N N . TYR A 1 224 ? 14.624 24.375 30.338 1.00 9.38 224 TYR A N 1
ATOM 3063 C CA . TYR A 1 224 ? 15.827 23.680 29.877 1.00 9.14 224 TYR A CA 1
ATOM 3064 C C . TYR A 1 224 ? 15.806 23.636 28.360 1.00 11.15 224 TYR A C 1
ATOM 3065 O O . TYR A 1 224 ? 14.874 23.110 27.737 1.00 13.58 224 TYR A O 1
ATOM 3083 N N . GLU A 1 225 ? 16.829 24.241 27.771 1.00 11.99 225 GLU A N 1
ATOM 3084 C CA . GLU A 1 225 ? 16.854 24.472 26.345 1.00 10.26 225 GLU A CA 1
ATOM 3085 C C . GLU A 1 225 ? 18.065 23.736 25.781 1.00 9.19 225 GLU A C 1
ATOM 3086 O O . GLU A 1 225 ? 19.220 24.115 26.050 1.00 12.89 225 GLU A O 1
ATOM 3098 N N . THR A 1 226 ? 17.809 22.693 25.002 1.00 10.19 226 THR A N 1
ATOM 3099 C CA . THR A 1 226 ? 18.900 21.902 24.422 1.00 9.15 226 THR A CA 1
ATOM 3100 C C . THR A 1 226 ? 19.152 22.316 22.981 1.00 10.45 226 THR A C 1
ATOM 3101 O O . THR A 1 226 ? 18.283 22.164 22.122 1.00 10.38 226 THR A O 1
ATOM 3112 N N . GLU A 1 227 ? 20.335 22.858 22.729 1.00 10.52 227 GLU A N 1
ATOM 3113 C CA . GLU A 1 227 ? 20.666 23.411 21.424 1.00 10.59 227 GLU A CA 1
ATOM 3114 C C . GLU A 1 227 ? 21.180 22.315 20.498 1.00 9.41 227 GLU A C 1
ATOM 3115 O O . GLU A 1 227 ? 22.360 21.958 20.475 1.00 12.64 227 GLU A O 1
ATOM 3127 N N . THR A 1 228 ? 20.252 21.746 19.758 1.00 7.52 228 THR A N 1
ATOM 3128 C CA . THR A 1 228 ? 20.550 20.705 18.786 1.00 7.92 228 THR A CA 1
ATOM 3129 C C . THR A 1 228 ? 20.841 21.277 17.394 1.00 9.32 228 THR A C 1
ATOM 3130 O O . THR A 1 228 ? 21.421 20.581 16.550 1.00 9.01 228 THR A O 1
ATOM 3141 N N . ASN A 1 229 ? 20.440 22.524 17.150 1.00 8.95 229 ASN A N 1
ATOM 3142 C CA . ASN A 1 229 ? 20.634 23.163 15.842 1.00 9.81 229 ASN A CA 1
ATOM 3143 C C . ASN A 1 229 ? 20.195 22.243 14.707 1.00 8.13 229 ASN A C 1
ATOM 3144 O O . ASN A 1 229 ? 20.936 21.972 13.751 1.00 8.63 229 ASN A O 1
ATOM 3155 N N . THR A 1 230 ? 18.951 21.803 14.793 1.00 7.20 230 THR A N 1
ATOM 3156 C CA . THR A 1 230 ? 18.527 20.683 13.960 1.00 8.11 230 THR A CA 1
ATOM 3157 C C . THR A 1 230 ? 18.348 21.039 12.484 1.00 10.46 230 THR A C 1
ATOM 3158 O O . THR A 1 230 ? 18.940 20.415 11.612 1.00 12.18 230 THR A O 1
ATOM 3169 N N . ALA A 1 231 ? 17.545 22.048 12.204 1.00 9.08 231 ALA A N 1
ATOM 3170 C CA . ALA A 1 231 ? 17.239 22.416 10.831 1.00 9.97 231 ALA A CA 1
ATOM 3171 C C . ALA A 1 231 ? 16.650 23.811 10.900 1.00 9.60 231 ALA A C 1
ATOM 3172 O O . ALA A 1 231 ? 16.197 24.232 11.962 1.00 12.43 231 ALA A O 1
ATOM 3179 N N . VAL A 1 232 ? 16.574 24.470 9.744 1.00 8.08 232 VAL A N 1
ATOM 3180 C CA . VAL A 1 232 ? 15.879 25.745 9.610 1.00 8.69 232 VAL A CA 1
ATOM 3181 C C . VAL A 1 232 ? 14.731 25.611 8.599 1.00 7.56 232 VAL A C 1
ATOM 3182 O O . VAL A 1 232 ? 14.608 24.601 7.901 1.00 7.36 232 VAL A O 1
ATOM 3195 N N . TYR A 1 233 ? 13.880 26.625 8.552 1.00 9.17 233 TYR A N 1
ATOM 3196 C CA . TYR A 1 233 ? 12.846 26.753 7.541 1.00 9.57 233 TYR A CA 1
ATOM 3197 C C . TYR A 1 233 ? 13.232 27.845 6.557 1.00 7.57 233 TYR A C 1
ATOM 3198 O O . TYR A 1 233 ? 13.421 28.990 6.965 1.00 9.08 233 TYR A O 1
ATOM 3216 N N . PRO A 1 234 ? 13.350 27.496 5.273 1.00 6.59 234 PRO A N 1
ATOM 3217 C CA . PRO A 1 234 ? 13.668 28.489 4.250 1.00 7.27 234 PRO A CA 1
ATOM 3218 C C . PRO A 1 234 ? 12.422 29.186 3.671 1.00 9.54 234 PRO A C 1
ATOM 3219 O O . PRO A 1 234 ? 11.345 28.585 3.531 1.00 7.66 234 PRO A O 1
ATOM 3230 N N . PHE A 1 235 ? 12.620 30.450 3.308 1.00 8.23 235 PHE A N 1
ATOM 3231 C CA . PHE A 1 235 ? 11.559 31.294 2.759 1.00 6.34 235 PHE A CA 1
ATOM 3232 C C . PHE A 1 235 ? 12.056 31.968 1.494 1.00 7.14 235 PHE A C 1
ATOM 3233 O O . PHE A 1 235 ? 13.250 32.245 1.364 1.00 6.93 235 PHE A O 1
ATOM 3250 N N . ALA A 1 236 ? 11.128 32.256 0.585 1.00 6.69 236 ALA A N 1
ATOM 3251 C CA . ALA A 1 236 ? 11.408 33.081 -0.574 1.00 7.12 236 ALA A CA 1
ATOM 3252 C C . ALA A 1 236 ? 10.425 34.232 -0.649 1.00 7.54 236 ALA A C 1
ATOM 3253 O O . ALA A 1 236 ? 9.239 34.065 -0.353 1.00 7.81 236 ALA A O 1
ATOM 3260 N N . ILE A 1 237 ? 10.930 35.398 -1.024 1.00 6.02 237 ILE A N 1
ATOM 3261 C CA . ILE A 1 237 ? 10.071 36.531 -1.378 1.00 6.08 237 ILE A CA 1
ATOM 3262 C C . ILE A 1 237 ? 9.992 36.595 -2.897 1.00 8.57 237 ILE A C 1
ATOM 3263 O O . ILE A 1 237 ? 11.007 36.753 -3.592 1.00 6.94 237 ILE A O 1
ATOM 3279 N N . ILE A 1 238 ? 8.781 36.410 -3.415 1.00 6.17 238 ILE A N 1
ATOM 3280 C CA . ILE A 1 238 ? 8.564 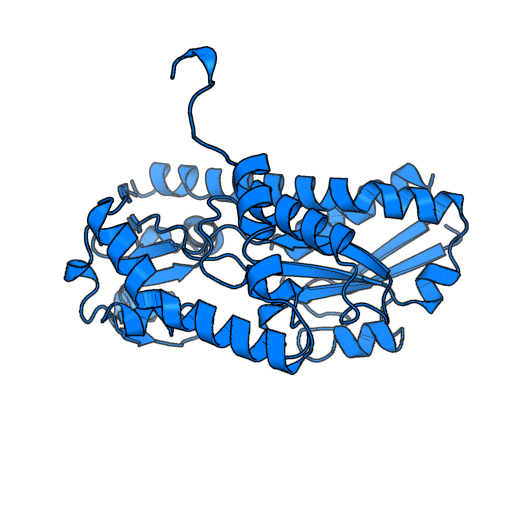36.309 -4.858 1.00 6.45 238 ILE A CA 1
ATOM 3281 C C . ILE A 1 238 ? 7.752 37.488 -5.366 1.00 7.25 238 ILE A C 1
ATOM 3282 O O . ILE A 1 238 ? 6.893 38.007 -4.653 1.00 6.62 238 ILE A O 1
ATOM 3298 N N . MET A 1 239 ? 8.029 37.884 -6.609 1.00 7.39 239 MET A N 1
ATOM 3299 C CA . MET A 1 239 ? 7.309 38.974 -7.239 1.00 6.53 239 MET A CA 1
ATOM 3300 C C . MET A 1 239 ? 6.731 38.516 -8.576 1.00 7.47 239 MET A C 1
ATOM 3301 O O . MET A 1 239 ? 7.370 37.774 -9.329 1.00 7.76 239 MET A O 1
ATOM 3315 N N . ASN A 1 240 ? 5.516 38.971 -8.851 1.00 6.72 240 ASN A N 1
ATOM 3316 C CA . ASN A 1 240 ? 4.830 38.679 -10.107 1.00 7.10 240 ASN A CA 1
ATOM 3317 C C . ASN A 1 240 ? 5.670 39.184 -11.278 1.00 8.43 240 ASN A C 1
ATOM 3318 O O . ASN A 1 240 ? 6.217 40.290 -11.218 1.00 8.47 240 ASN A O 1
ATOM 3329 N N . MET A 1 241 ? 5.813 38.373 -12.317 1.00 9.93 241 MET A N 1
ATOM 3330 C CA . MET A 1 241 ? 6.692 38.734 -13.421 1.00 8.40 241 MET A CA 1
ATOM 3331 C C . MET A 1 241 ? 6.210 39.959 -14.191 1.00 9.06 241 MET A C 1
ATOM 3332 O O . MET A 1 241 ? 7.027 40.789 -14.607 1.00 8.61 241 MET A O 1
ATOM 3346 N N . ASN A 1 242 ? 4.903 40.100 -14.414 1.00 11.14 242 ASN A N 1
ATOM 3347 C CA . ASN A 1 242 ? 4.437 41.326 -15.054 1.00 10.14 242 ASN A CA 1
ATOM 3348 C C . ASN A 1 242 ? 4.748 42.570 -14.221 1.00 10.72 242 ASN A C 1
ATOM 3349 O O . ASN A 1 242 ? 5.153 43.611 -14.746 1.00 9.21 242 ASN A O 1
ATOM 3360 N N . SER A 1 243 ? 4.575 42.463 -12.906 1.00 9.45 243 SER A N 1
ATOM 3361 C CA . SER A 1 243 ? 4.951 43.551 -12.023 1.00 7.67 243 SER A CA 1
ATOM 3362 C C . SER A 1 243 ? 6.440 43.884 -12.111 1.00 9.21 243 SER A C 1
ATOM 3363 O O . SER A 1 243 ? 6.810 45.054 -12.189 1.00 9.42 243 SER A O 1
ATOM 3371 N N . TRP A 1 244 ? 7.299 42.862 -12.079 1.00 9.72 244 TRP A N 1
ATOM 3372 C CA . TRP A 1 244 ? 8.739 43.064 -12.226 1.00 8.36 244 TRP A CA 1
ATOM 3373 C C . TRP A 1 244 ? 9.075 43.722 -13.564 1.00 9.76 244 TRP A C 1
ATOM 3374 O O . TRP A 1 244 ? 9.850 44.695 -13.646 1.00 9.27 244 TRP A O 1
ATOM 3395 N N . ASN A 1 245 ? 8.469 43.205 -14.621 1.00 9.73 245 ASN A N 1
ATOM 3396 C CA . ASN A 1 245 ? 8.752 43.696 -15.974 1.00 10.02 245 ASN A CA 1
ATOM 3397 C C . ASN A 1 245 ? 8.487 45.191 -16.105 1.00 12.04 245 ASN A C 1
ATOM 3398 O O . ASN A 1 245 ? 9.179 45.895 -16.851 1.00 11.87 245 ASN A O 1
ATOM 3409 N N . SER A 1 246 ? 7.469 45.656 -15.378 1.00 11.58 246 SER A N 1
ATOM 3410 C CA . SER A 1 246 ? 7.001 47.035 -15.443 1.00 12.43 246 SER A CA 1
ATOM 3411 C C . SER A 1 246 ? 7.953 48.035 -14.812 1.00 13.65 246 SER A C 1
ATOM 3412 O O . SER A 1 246 ? 7.810 49.242 -15.033 1.00 13.24 246 SER A O 1
ATOM 3420 N N . LEU A 1 247 ? 8.906 47.556 -14.016 1.00 10.23 247 LEU A N 1
ATOM 3421 C CA . LEU A 1 247 ? 9.785 48.450 -13.271 1.00 9.19 247 LEU A CA 1
ATOM 3422 C C . LEU A 1 247 ? 10.886 49.021 -14.158 1.00 13.22 247 LEU A C 1
ATOM 3423 O O . LEU A 1 247 ? 11.480 48.292 -14.933 1.00 15.52 247 LEU A O 1
ATOM 3439 N N . PRO A 1 248 ? 11.164 50.330 -14.038 1.00 10.68 248 PRO A N 1
ATOM 3440 C CA . PRO A 1 248 ? 12.280 50.910 -14.793 1.00 13.09 248 PRO A CA 1
ATOM 3441 C C . PRO A 1 248 ? 13.609 50.324 -14.334 1.00 15.28 248 PRO A C 1
ATOM 3442 O O . PRO A 1 248 ? 13.706 49.828 -13.215 1.00 13.15 248 PRO A O 1
ATOM 3453 N N . ASP A 1 249 ? 14.634 50.397 -15.169 1.00 17.04 249 ASP A N 1
ATOM 3454 C CA . ASP A 1 249 ? 15.919 49.801 -14.821 1.00 15.65 249 ASP A CA 1
ATOM 3455 C C . ASP A 1 249 ? 16.518 50.304 -13.509 1.00 15.56 249 ASP A C 1
ATOM 3456 O O . ASP A 1 249 ? 17.145 49.533 -12.773 1.00 14.98 249 ASP A O 1
ATOM 3465 N N . ASP A 1 250 ? 16.370 51.587 -13.196 1.00 16.78 250 ASP A N 1
ATOM 3466 C CA . ASP A 1 250 ? 16.939 52.078 -11.941 1.00 12.70 250 ASP A CA 1
ATOM 3467 C C . ASP A 1 250 ? 16.261 51.495 -10.706 1.00 15.42 250 ASP A C 1
ATOM 3468 O O . ASP A 1 250 ? 16.922 51.189 -9.704 1.00 17.26 250 ASP A O 1
ATOM 3477 N N . VAL A 1 251 ? 14.948 51.317 -10.792 1.00 11.93 251 VAL A N 1
ATOM 3478 C CA . VAL A 1 251 ? 14.204 50.615 -9.750 1.00 11.72 251 VAL A CA 1
ATOM 3479 C C . VAL A 1 251 ? 14.599 49.133 -9.659 1.00 12.32 251 VAL A C 1
ATOM 3480 O O . VAL A 1 251 ? 14.774 48.593 -8.560 1.00 10.80 251 VAL A O 1
ATOM 3493 N N . LYS A 1 252 ? 14.743 48.461 -10.800 1.00 12.55 252 LYS A N 1
ATOM 3494 C CA . LYS A 1 252 ? 15.194 47.064 -10.785 1.00 13.50 252 LYS A CA 1
ATOM 3495 C C . LYS A 1 252 ? 16.538 46.938 -10.096 1.00 12.07 252 LYS A C 1
ATOM 3496 O O . LYS A 1 252 ? 16.762 46.011 -9.312 1.00 10.97 252 LYS A O 1
ATOM 3515 N N . LYS A 1 253 ? 17.447 47.878 -10.361 1.00 11.26 253 LYS A N 1
ATOM 3516 C CA . LYS A 1 253 ? 18.736 47.833 -9.698 1.00 12.87 253 LYS A CA 1
ATOM 3517 C C . LYS A 1 253 ? 18.607 47.933 -8.178 1.00 10.70 253 LYS A C 1
ATOM 3518 O O . LYS A 1 253 ? 19.279 47.220 -7.441 1.00 11.58 253 LYS A O 1
ATOM 3537 N N . VAL A 1 254 ? 17.758 48.831 -7.690 1.00 11.93 254 VAL A N 1
ATOM 3538 C CA . VAL A 1 254 ? 17.537 48.920 -6.256 1.00 11.89 254 VAL A CA 1
ATOM 3539 C C . VAL A 1 254 ? 17.070 47.586 -5.704 1.00 11.58 254 VAL A C 1
ATOM 3540 O O . VAL A 1 254 ? 17.572 47.113 -4.689 1.00 11.29 254 VAL A O 1
ATOM 3553 N N . LEU A 1 255 ? 16.093 46.972 -6.358 1.00 9.88 255 LEU A N 1
ATOM 3554 C CA . LEU A 1 255 ? 15.547 45.724 -5.831 1.00 9.37 255 LEU A CA 1
ATOM 3555 C C . LEU A 1 255 ? 16.541 44.572 -5.951 1.00 7.49 255 LEU A C 1
ATOM 3556 O O . LEU A 1 255 ? 16.575 43.682 -5.117 1.00 8.29 255 LEU A O 1
ATOM 3572 N N . ASN A 1 256 ? 17.336 44.585 -7.005 1.00 8.36 256 ASN A N 1
ATOM 3573 C CA . ASN A 1 256 ? 18.338 43.564 -7.215 1.00 7.64 256 ASN A CA 1
ATOM 3574 C C . ASN A 1 256 ? 19.395 43.676 -6.139 1.00 10.48 256 ASN A C 1
ATOM 3575 O O . ASN A 1 256 ? 19.777 42.678 -5.531 1.00 10.57 256 ASN A O 1
ATOM 3586 N N . ASP A 1 257 ? 19.866 44.896 -5.890 1.00 9.17 257 ASP A N 1
ATOM 3587 C CA . ASP A 1 257 ? 20.880 45.098 -4.853 1.00 11.00 257 ASP A CA 1
ATOM 3588 C C . ASP A 1 257 ? 20.391 44.706 -3.461 1.00 9.55 257 ASP A C 1
ATOM 3589 O O . ASP A 1 257 ? 21.161 44.224 -2.616 1.00 15.09 257 ASP A O 1
ATOM 3598 N N . LEU A 1 258 ? 19.098 44.883 -3.204 1.00 8.08 258 LEU A N 1
ATOM 3599 C CA . LEU A 1 258 ? 18.539 44.469 -1.925 1.00 7.91 258 LEU A CA 1
ATOM 3600 C C . LEU A 1 258 ? 18.422 42.952 -1.712 1.00 8.77 258 LEU A C 1
ATOM 3601 O O . LEU A 1 258 ? 18.114 42.499 -0.620 1.00 9.26 258 LEU A O 1
ATOM 3617 N N . GLY A 1 259 ? 18.637 42.143 -2.738 1.00 8.47 259 GLY A N 1
ATOM 3618 C CA . GLY A 1 259 ? 18.407 40.715 -2.553 1.00 9.31 259 GLY A CA 1
ATOM 3619 C C . GLY A 1 259 ? 19.333 40.118 -1.497 1.00 8.08 259 GLY A C 1
ATOM 3620 O O . GLY A 1 259 ? 18.894 39.532 -0.501 1.00 9.32 259 GLY A O 1
ATOM 3624 N N . ARG A 1 260 ? 20.633 40.251 -1.714 1.00 7.56 260 ARG A N 1
ATOM 3625 C CA . ARG A 1 260 ? 21.589 39.746 -0.734 1.00 7.85 260 ARG A CA 1
ATOM 3626 C C . ARG A 1 260 ? 21.501 40.523 0.583 1.00 7.96 260 ARG A C 1
ATOM 3627 O O . ARG A 1 260 ? 21.562 39.939 1.672 1.00 8.46 260 ARG A O 1
ATOM 3648 N N . GLU A 1 261 ? 21.351 41.837 0.490 1.00 9.23 261 GLU A N 1
ATOM 3649 C CA . GLU A 1 261 ? 21.299 42.674 1.677 1.00 8.63 261 GLU A CA 1
ATOM 3650 C C . GLU A 1 261 ? 20.154 42.230 2.572 1.00 9.7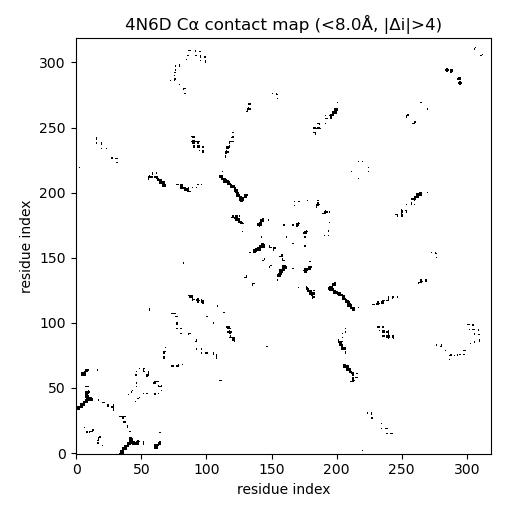8 261 GLU A C 1
ATOM 3651 O O . GLU A 1 261 ? 20.291 42.157 3.789 1.00 9.50 261 GLU A O 1
ATOM 3663 N N . GLN A 1 262 ? 18.992 41.988 1.976 1.00 9.43 262 GLN A N 1
ATOM 3664 C CA . GLN A 1 262 ? 17.816 41.655 2.771 1.00 8.66 262 GLN A CA 1
ATOM 3665 C C . GLN A 1 262 ? 17.922 40.259 3.378 1.00 8.51 262 GLN A C 1
ATOM 3666 O O . GLN A 1 262 ? 17.412 40.016 4.478 1.00 8.23 262 GLN A O 1
ATOM 3680 N N . ALA A 1 263 ? 18.576 39.339 2.673 1.00 8.59 263 ALA A N 1
ATOM 3681 C CA . ALA A 1 263 ? 18.840 38.016 3.226 1.00 7.00 263 ALA A CA 1
ATOM 3682 C C . ALA A 1 263 ? 19.670 38.176 4.520 1.00 9.38 263 ALA A C 1
ATOM 3683 O O . ALA A 1 263 ? 19.342 37.610 5.576 1.00 8.86 263 ALA A O 1
ATOM 3690 N N . GLU A 1 264 ? 20.755 38.942 4.431 1.00 7.89 264 GLU A N 1
ATOM 3691 C CA . GLU A 1 264 ? 21.616 39.198 5.592 1.00 8.16 264 GLU A CA 1
ATOM 3692 C C . GLU A 1 264 ? 20.875 39.938 6.697 1.00 9.09 264 GLU A C 1
ATOM 3693 O O . GLU A 1 264 ? 20.970 39.589 7.867 1.00 10.50 264 GLU A O 1
ATOM 3705 N N . TRP A 1 265 ? 20.132 40.969 6.326 1.00 9.13 265 TRP A N 1
ATOM 3706 C CA . TRP A 1 265 ? 19.448 41.782 7.323 1.00 12.01 265 TRP A CA 1
ATOM 3707 C C . TRP A 1 265 ? 18.477 40.934 8.120 1.00 11.23 265 TRP A C 1
ATOM 3708 O O . TRP A 1 265 ? 18.374 41.069 9.347 1.00 9.68 265 TRP A O 1
ATOM 3729 N N . THR A 1 266 ? 17.741 40.077 7.413 1.00 8.60 266 THR A N 1
ATOM 3730 C CA . THR A 1 266 ? 16.730 39.243 8.053 1.00 9.06 266 THR A CA 1
ATOM 3731 C C . THR A 1 266 ? 17.359 38.218 8.984 1.00 11.89 266 THR A C 1
ATOM 3732 O O . THR A 1 266 ? 16.886 37.990 10.120 1.00 9.61 266 THR A O 1
ATOM 3743 N N . GLY A 1 267 ? 18.419 37.575 8.525 1.00 7.90 267 GLY A N 1
ATOM 3744 C CA . GLY A 1 267 ? 19.103 36.621 9.385 1.00 10.62 267 GLY A CA 1
ATOM 3745 C C . GLY A 1 267 ? 19.689 37.270 10.628 1.00 11.09 267 GLY A C 1
ATOM 3746 O O . GLY A 1 267 ? 19.621 36.729 11.743 1.00 9.99 267 GLY A O 1
ATOM 3750 N N . LYS A 1 268 ? 20.269 38.448 10.460 1.00 10.18 268 LYS A N 1
ATOM 3751 C CA . LYS A 1 268 ? 20.821 39.139 11.611 1.00 9.76 268 LYS A CA 1
ATOM 3752 C C . LYS A 1 268 ? 19.745 39.566 12.587 1.00 12.14 268 LYS A C 1
ATOM 3753 O O . LYS A 1 268 ? 19.938 39.488 13.812 1.00 11.42 268 LYS A O 1
ATOM 3772 N N . TYR A 1 269 ? 18.620 40.033 12.055 1.00 10.22 269 TYR A N 1
ATOM 3773 C CA . TYR A 1 269 ? 17.493 40.424 12.884 1.00 10.02 269 TYR A CA 1
ATOM 3774 C C . TYR A 1 269 ? 17.015 39.232 13.711 1.00 8.93 269 TYR A C 1
ATOM 3775 O O . TYR A 1 269 ? 16.794 39.335 14.929 1.00 12.04 269 TYR A O 1
ATOM 3793 N N . MET A 1 270 ? 16.865 38.096 13.050 1.00 9.65 270 MET A N 1
ATOM 3794 C CA . MET A 1 270 ? 16.365 36.892 13.688 1.00 10.13 270 MET A CA 1
ATOM 3795 C C . MET A 1 270 ? 17.334 36.378 14.743 1.00 12.79 270 MET A C 1
ATOM 3796 O O . MET A 1 270 ? 16.916 36.040 15.847 1.00 13.07 270 MET A O 1
ATOM 3810 N N . ASP A 1 271 ? 18.628 36.321 14.431 1.00 8.81 271 ASP A N 1
ATOM 3811 C CA . ASP A 1 271 ? 19.605 35.913 15.444 1.00 9.32 271 ASP A CA 1
ATOM 3812 C C . ASP A 1 271 ? 19.619 36.848 16.644 1.00 14.21 271 ASP A C 1
ATOM 3813 O O . ASP A 1 271 ? 19.769 36.406 17.775 1.00 13.86 271 ASP A O 1
ATOM 3822 N N . GLU A 1 272 ? 19.478 38.148 16.422 1.00 11.94 272 GLU A N 1
ATOM 3823 C CA . GLU A 1 272 ? 19.440 39.079 17.555 1.00 12.15 272 GLU A CA 1
ATOM 3824 C C . GLU A 1 272 ? 18.146 38.918 18.356 1.00 14.23 272 GLU A C 1
ATOM 3825 O O . GLU A 1 272 ? 18.135 39.030 19.578 1.00 16.08 272 GLU A O 1
ATOM 3837 N N . HIS A 1 273 ? 17.061 38.631 17.655 1.00 12.78 273 HIS A N 1
ATOM 3838 C CA . HIS A 1 273 ? 15.768 38.398 18.283 1.00 13.36 273 HIS A CA 1
ATOM 3839 C C . HIS A 1 273 ? 15.816 37.145 19.164 1.00 13.31 273 HIS A C 1
ATOM 3840 O O . HIS A 1 273 ? 15.236 37.127 20.264 1.00 16.61 273 HIS A O 1
ATOM 3855 N N . VAL A 1 274 ? 16.507 36.103 18.696 1.00 10.87 274 VAL A N 1
ATOM 3856 C CA . VAL A 1 274 ? 16.761 34.929 19.529 1.00 9.14 274 VAL A CA 1
ATOM 3857 C C . VAL A 1 274 ? 17.607 35.295 20.727 1.00 11.27 274 VAL A C 1
ATOM 3858 O O . VAL A 1 274 ? 17.297 34.894 21.849 1.00 11.92 274 VAL A O 1
ATOM 3871 N N . LYS A 1 275 ? 18.666 36.074 20.511 1.00 12.64 275 LYS A N 1
ATOM 3872 C CA . LYS A 1 275 ? 19.529 36.453 21.613 1.00 14.27 275 LYS A CA 1
ATOM 3873 C C . LYS A 1 275 ? 18.723 37.191 22.693 1.00 15.97 275 LYS A C 1
ATOM 3874 O O . LYS A 1 275 ? 18.866 36.915 23.890 1.00 15.76 275 LYS A O 1
ATOM 3893 N N . ARG A 1 276 ? 17.864 38.112 22.278 1.00 17.22 276 ARG A N 1
ATOM 3894 C CA . ARG A 1 276 ? 17.015 38.827 23.227 1.00 18.28 276 ARG A CA 1
ATOM 3895 C C . ARG A 1 276 ? 16.028 37.925 23.962 1.00 16.10 276 ARG A C 1
ATOM 3896 O O . ARG A 1 276 ? 15.753 38.132 25.167 1.00 17.56 276 ARG A O 1
ATOM 3917 N N A SER A 1 277 ? 15.495 36.931 23.255 0.55 14.17 277 SER A N 1
ATOM 3918 N N B SER A 1 277 ? 15.502 36.929 23.266 0.45 14.36 277 SER A N 1
ATOM 3919 C CA A SER A 1 277 ? 14.546 35.982 23.837 0.55 15.55 277 SER A CA 1
ATOM 3920 C CA B SER A 1 277 ? 14.541 36.019 23.868 0.45 15.51 277 SER A CA 1
ATOM 3921 C C A SER A 1 277 ? 15.223 35.223 24.964 0.55 15.89 277 SER A C 1
ATOM 3922 C C B SER A 1 277 ? 15.216 35.209 24.965 0.45 15.74 277 SER A C 1
ATOM 3923 O O A SER A 1 277 ? 14.688 35.100 26.068 0.55 14.69 277 SER A O 1
ATOM 3924 O O B SER A 1 277 ? 14.668 35.035 26.055 0.45 14.84 277 SER A O 1
ATOM 3939 N N . LEU A 1 278 ? 16.429 34.745 24.686 1.00 12.75 278 LEU A N 1
ATOM 3940 C CA . LEU A 1 278 ? 17.162 33.929 25.640 1.00 11.91 278 LEU A CA 1
ATOM 3941 C C . LEU A 1 278 ? 17.590 34.751 26.850 1.00 14.07 278 LEU A C 1
ATOM 3942 O O . LEU A 1 278 ? 17.505 34.282 27.975 1.00 13.64 278 LEU A O 1
ATOM 3959 N N . ALA A 1 279 ? 18.045 35.977 26.612 1.00 16.56 279 ALA A N 1
ATOM 3960 C CA . ALA A 1 279 ? 18.477 36.829 27.722 1.00 16.88 279 ALA A CA 1
ATOM 3961 C C . ALA A 1 279 ? 17.277 37.152 28.606 1.00 16.32 279 ALA A C 1
ATOM 3962 O O . ALA A 1 279 ? 17.382 37.113 29.831 1.00 15.61 279 ALA A O 1
ATOM 3969 N N . TRP A 1 280 ? 16.132 37.454 27.988 1.00 15.79 280 TRP A N 1
ATOM 3970 C CA . TRP A 1 280 ? 14.904 37.726 28.751 1.00 14.88 280 TRP A CA 1
ATOM 3971 C C . TRP A 1 280 ? 14.516 36.510 29.604 1.00 14.83 280 TRP A C 1
ATOM 3972 O O . TRP A 1 280 ? 14.226 36.635 30.790 1.00 17.08 280 TRP A O 1
ATOM 3993 N N . ALA A 1 281 ? 14.545 35.335 28.988 1.00 11.92 281 ALA A N 1
ATOM 3994 C CA . ALA A 1 281 ? 14.158 34.114 29.668 1.00 11.78 281 ALA A CA 1
ATOM 3995 C C . ALA A 1 281 ? 15.130 33.766 30.797 1.00 14.75 281 ALA A C 1
ATOM 3996 O O . ALA A 1 281 ? 14.714 33.244 31.830 1.00 13.06 281 ALA A O 1
ATOM 4003 N N . LYS A 1 282 ? 16.424 34.013 30.585 1.00 12.27 282 LYS A N 1
ATOM 4004 C CA . LYS A 1 282 ? 17.409 33.735 31.610 1.00 15.77 282 LYS A CA 1
ATOM 4005 C C . LYS A 1 282 ? 17.197 34.676 32.805 1.00 18.00 282 LYS A C 1
ATOM 4006 O O . LYS A 1 282 ? 17.236 34.261 33.965 1.00 14.67 282 LYS A O 1
ATOM 4025 N N . ASP A 1 283 ? 16.960 35.950 32.510 1.00 13.95 283 ASP A N 1
ATOM 4026 C CA . ASP A 1 283 ? 16.735 36.938 33.564 1.00 14.96 283 ASP A CA 1
ATOM 4027 C C . ASP A 1 283 ? 15.477 36.618 34.368 1.00 15.10 283 ASP A C 1
ATOM 4028 O O . ASP A 1 283 ? 15.468 36.731 35.601 1.00 17.35 283 ASP A O 1
ATOM 4037 N N . LYS A 1 284 ? 14.417 36.209 33.687 1.00 16.36 284 LYS A N 1
ATOM 4038 C CA . LYS A 1 284 ? 13.137 36.010 34.356 1.00 14.81 284 LYS A CA 1
ATOM 4039 C C . LYS A 1 284 ? 12.981 34.647 35.016 1.00 17.45 284 LYS A C 1
ATOM 4040 O O . LYS A 1 284 ? 12.407 34.551 36.105 1.00 15.75 284 LYS A O 1
ATOM 4059 N N . TYR A 1 285 ? 13.449 33.598 34.349 1.00 14.60 285 TYR A N 1
ATOM 4060 C CA . TYR A 1 285 ? 13.204 32.239 34.835 1.00 15.09 285 TYR A CA 1
ATOM 4061 C C . TYR A 1 285 ? 14.438 31.362 34.992 1.00 13.22 285 TYR A C 1
ATOM 4062 O O . TYR A 1 285 ? 14.301 30.168 35.239 1.00 14.25 285 TYR A O 1
ATOM 4080 N N A SER A 1 286 ? 15.618 31.948 34.815 0.49 9.72 286 SER A N 1
ATOM 4081 N N B SER A 1 286 ? 15.626 31.950 34.870 0.51 9.92 286 SER A N 1
ATOM 4082 C CA A SER A 1 286 ? 16.879 31.248 35.015 0.49 12.67 286 SER A CA 1
ATOM 4083 C CA B SER A 1 286 ? 16.887 31.225 35.029 0.51 12.60 286 SER A CA 1
ATOM 4084 C C A SER A 1 286 ? 16.961 29.972 34.187 0.49 12.62 286 SER A C 1
ATOM 4085 C C B SER A 1 286 ? 16.932 29.955 34.193 0.51 12.63 286 SER A C 1
ATOM 4086 O O A SER A 1 286 ? 17.351 28.912 34.686 0.49 14.50 286 SER A O 1
ATOM 4087 O O B SER A 1 286 ? 17.267 28.879 34.695 0.51 14.40 286 SER A O 1
ATOM 4102 N N . ILE A 1 287 ? 16.601 30.083 32.913 1.00 11.73 287 ILE A N 1
ATOM 4103 C CA . ILE A 1 287 ? 16.676 28.963 32.014 1.00 10.91 287 ILE A CA 1
ATOM 4104 C C . ILE A 1 287 ? 18.123 28.526 31.891 1.00 9.89 287 ILE A C 1
ATOM 4105 O O . ILE A 1 287 ? 19.052 29.298 32.154 1.00 11.70 287 ILE A O 1
ATOM 4122 N N . GLU A 1 288 ? 18.304 27.271 31.488 1.00 13.24 288 GLU A N 1
ATOM 4123 C CA . GLU A 1 288 ? 19.630 26.698 31.308 1.00 11.73 288 GLU A CA 1
ATOM 4124 C C . GLU A 1 288 ? 19.793 26.251 29.865 1.00 12.02 288 GLU A C 1
ATOM 4125 O O . GLU A 1 288 ? 18.920 25.583 29.320 1.00 12.48 288 GLU A O 1
ATOM 4137 N N . MET A 1 289 ? 20.917 26.629 29.266 1.00 12.10 289 MET A N 1
ATOM 4138 C CA . MET A 1 289 ? 21.269 26.188 27.919 1.00 11.22 289 MET A CA 1
ATOM 4139 C C . MET A 1 289 ? 22.105 24.924 27.998 1.00 12.04 289 MET A C 1
ATOM 4140 O O . MET A 1 289 ? 23.088 24.860 28.723 1.00 14.22 289 MET A O 1
ATOM 4154 N N . ILE A 1 290 ? 21.709 23.921 27.229 1.00 10.94 290 ILE A N 1
ATOM 4155 C CA . ILE A 1 290 ? 22.361 22.622 27.248 1.00 10.66 290 ILE A CA 1
ATOM 4156 C C . ILE A 1 290 ? 22.855 22.225 25.855 1.00 10.65 290 ILE A C 1
ATOM 4157 O O . ILE A 1 290 ? 22.188 22.494 24.864 1.00 13.22 290 ILE A O 1
ATOM 4173 N N . LYS A 1 291 ? 24.039 21.614 25.794 1.00 12.69 291 LYS A N 1
ATOM 4174 C CA . LYS A 1 291 ? 24.518 20.965 24.578 1.00 15.24 291 LYS A CA 1
ATOM 4175 C C . LYS A 1 291 ? 24.715 19.492 24.848 1.00 14.56 291 LYS A C 1
ATOM 4176 O O . LYS A 1 291 ? 25.227 19.109 25.896 1.00 16.18 291 LYS A O 1
ATOM 4195 N N . MET A 1 292 ? 24.305 18.657 23.905 1.00 15.14 292 MET A N 1
ATOM 4196 C CA . MET A 1 292 ? 24.584 17.228 24.019 1.00 16.32 292 MET A CA 1
ATOM 4197 C C . MET A 1 292 ? 26.031 16.928 23.632 1.00 15.30 292 MET A C 1
ATOM 4198 O O . MET A 1 292 ? 26.705 17.747 23.004 1.00 15.66 292 MET A O 1
ATOM 4212 N N . SER A 1 293 ? 26.512 15.746 24.005 1.00 14.84 293 SER A N 1
ATOM 4213 C CA . SER A 1 293 ? 27.884 15.355 23.696 1.00 16.00 293 SER A CA 1
ATOM 4214 C C . SER A 1 293 ? 28.111 15.226 22.205 1.00 14.66 293 SER A C 1
ATOM 4215 O O . SER A 1 293 ? 27.176 15.047 21.435 1.00 15.64 293 SER A O 1
ATOM 4223 N N . ASP A 1 294 ? 29.371 15.278 21.796 1.00 16.31 294 ASP A N 1
ATOM 4224 C CA . ASP A 1 294 ? 29.705 15.105 20.403 1.00 14.34 294 ASP A CA 1
ATOM 4225 C C . ASP A 1 294 ? 29.228 13.740 19.924 1.00 15.07 294 ASP A C 1
ATOM 4226 O O . ASP A 1 294 ? 28.764 13.597 18.797 1.00 16.25 294 ASP A O 1
ATOM 4235 N N . ALA A 1 295 ? 29.366 12.725 20.769 1.00 17.69 295 ALA A N 1
ATOM 4236 C CA . ALA A 1 295 ? 28.949 11.393 20.368 1.00 16.67 295 ALA A CA 1
ATOM 4237 C C . ALA A 1 295 ? 27.444 11.347 20.120 1.00 16.02 295 ALA A C 1
ATOM 4238 O O . ALA A 1 295 ? 26.993 10.727 19.157 1.00 15.88 295 ALA A O 1
ATOM 4245 N N . ASP A 1 296 ? 26.666 12.011 20.965 1.00 14.54 296 ASP A N 1
ATOM 4246 C CA . ASP A 1 296 ? 25.221 12.049 20.781 1.00 12.18 296 ASP A CA 1
ATOM 4247 C C . ASP A 1 296 ? 24.870 12.817 19.503 1.00 11.77 296 ASP A C 1
ATOM 4248 O O . ASP A 1 296 ? 23.953 12.428 18.758 1.00 11.51 296 ASP A O 1
ATOM 4257 N N . MET A 1 297 ? 25.590 13.909 19.233 1.00 14.53 297 MET A N 1
ATOM 4258 C CA . MET A 1 297 ? 25.311 14.680 18.016 1.00 12.66 297 MET A CA 1
ATOM 4259 C C . MET A 1 297 ? 25.588 13.840 16.765 1.00 11.51 297 MET A C 1
ATOM 4260 O O . MET A 1 297 ? 24.870 13.931 15.774 1.00 11.77 297 MET A O 1
ATOM 4274 N N . GLN A 1 298 ? 26.625 13.012 16.801 1.00 13.79 298 GLN A N 1
ATOM 4275 C CA . GLN A 1 298 ? 26.910 12.144 15.657 1.00 12.46 298 GLN A CA 1
ATOM 4276 C C . GLN A 1 298 ? 25.849 11.060 15.518 1.00 13.55 298 GLN A C 1
ATOM 4277 O O . GLN A 1 298 ? 25.485 10.695 14.418 1.00 14.34 298 GLN A O 1
ATOM 4291 N N . ALA A 1 299 ? 25.354 10.537 16.635 1.00 14.03 299 ALA A N 1
ATOM 4292 C CA . ALA A 1 299 ? 24.276 9.556 16.572 1.00 13.24 299 ALA A CA 1
ATOM 4293 C C . ALA A 1 299 ? 23.038 10.170 15.934 1.00 11.49 299 ALA A C 1
ATOM 4294 O O . ALA A 1 299 ? 22.368 9.529 15.118 1.00 13.26 299 ALA A O 1
ATOM 4301 N N . ILE A 1 300 ? 22.732 11.411 16.291 1.00 12.84 300 ILE A N 1
ATOM 4302 C CA . ILE A 1 300 ? 21.601 12.101 15.680 1.00 14.93 300 ILE A CA 1
ATOM 4303 C C . ILE A 1 300 ? 21.783 12.199 14.175 1.00 12.83 300 ILE A C 1
ATOM 4304 O O . ILE A 1 300 ? 20.848 11.943 13.431 1.00 13.78 300 ILE A O 1
ATOM 4320 N N . LYS A 1 301 ? 22.988 12.539 13.718 1.00 12.46 301 LYS A N 1
ATOM 4321 C CA . LYS A 1 301 ? 23.262 12.595 12.278 1.00 15.17 301 LYS A CA 1
ATOM 4322 C C . LYS A 1 301 ? 23.027 11.248 11.601 1.00 12.49 301 LYS A C 1
ATOM 4323 O O . LYS A 1 301 ? 22.397 11.154 10.540 1.00 15.48 301 LYS A O 1
ATOM 4342 N N . ASP A 1 302 ? 23.556 10.196 12.210 1.00 12.89 302 ASP A N 1
ATOM 4343 C CA . ASP A 1 302 ? 23.466 8.868 11.644 1.00 13.67 302 ASP A CA 1
ATOM 4344 C C . ASP A 1 302 ? 22.010 8.443 11.541 1.00 15.89 302 ASP A C 1
ATOM 4345 O O . ASP A 1 302 ? 21.613 7.812 10.571 1.00 17.89 302 ASP A O 1
ATOM 4354 N N . LYS A 1 303 ? 21.220 8.798 12.551 1.00 13.27 303 LYS A N 1
ATOM 4355 C CA . LYS A 1 303 ? 19.829 8.363 12.607 1.00 13.87 303 LYS A CA 1
ATOM 4356 C C . LYS A 1 303 ? 18.957 9.151 11.663 1.00 15.02 303 LYS A C 1
ATOM 4357 O O . LYS A 1 303 ? 17.861 8.706 11.321 1.00 16.82 303 LYS A O 1
ATOM 4376 N N . THR A 1 304 ? 19.430 10.323 11.242 1.00 13.05 304 THR A N 1
ATOM 4377 C CA . THR A 1 304 ? 18.600 11.199 10.414 1.00 14.67 304 THR A CA 1
ATOM 4378 C C . THR A 1 304 ? 19.100 11.210 8.958 1.00 17.16 304 THR A C 1
ATOM 4379 O O . THR A 1 304 ? 18.527 11.863 8.102 1.00 14.15 304 THR A O 1
ATOM 4390 N N . LEU A 1 305 ? 20.150 10.453 8.675 1.00 16.53 305 LEU A N 1
ATOM 4391 C CA . LEU A 1 305 ? 20.648 10.366 7.296 1.00 19.13 305 LEU A CA 1
ATOM 4392 C C . LEU A 1 305 ? 19.559 9.943 6.278 1.00 10.84 305 LEU A C 1
ATOM 4393 O O . LEU A 1 305 ? 19.542 10.455 5.158 1.00 13.48 305 LEU A O 1
ATOM 4409 N N . PRO A 1 306 ? 18.619 9.061 6.662 1.00 10.67 306 PRO A N 1
ATOM 4410 C CA . PRO A 1 306 ? 17.524 8.732 5.732 1.00 14.39 306 PRO A CA 1
ATOM 4411 C C . PRO A 1 306 ? 16.724 9.943 5.223 1.00 11.09 306 PRO A C 1
ATOM 4412 O O . PRO A 1 306 ? 16.187 9.882 4.107 1.00 13.10 306 PRO A O 1
ATOM 4423 N N . LEU A 1 307 ? 16.639 11.026 6.000 1.00 8.94 307 LEU A N 1
ATOM 4424 C CA . LEU A 1 307 ? 15.873 12.191 5.546 1.00 9.76 307 LEU A CA 1
ATOM 4425 C C . LEU A 1 307 ? 16.622 12.847 4.386 1.00 8.47 307 LEU A C 1
ATOM 4426 O O . LEU A 1 307 ? 16.015 13.334 3.452 1.00 9.42 307 LEU A O 1
ATOM 4442 N N . ILE A 1 308 ? 17.943 12.811 4.446 1.00 8.63 308 ILE A N 1
ATOM 4443 C CA . ILE A 1 308 ? 18.774 13.369 3.395 1.00 8.61 308 ILE A CA 1
ATOM 4444 C C . ILE A 1 308 ? 18.655 12.476 2.170 1.00 8.64 308 ILE A C 1
ATOM 4445 O O . ILE A 1 308 ? 18.515 12.944 1.027 1.00 8.45 308 ILE A O 1
ATOM 4461 N N . GLU A 1 309 ? 18.687 11.164 2.398 1.00 9.84 309 GLU A N 1
ATOM 4462 C CA . GLU A 1 309 ? 18.582 10.230 1.272 1.00 11.22 309 GLU A CA 1
ATOM 4463 C C . GLU A 1 309 ? 17.229 10.355 0.553 1.00 9.19 309 GLU A C 1
ATOM 4464 O O . GLU A 1 309 ? 17.191 10.289 -0.675 1.00 10.65 309 GLU A O 1
ATOM 4476 N N . ASP A 1 310 ? 16.146 10.558 1.311 1.00 8.50 310 ASP A N 1
ATOM 4477 C CA . ASP A 1 310 ? 14.818 10.809 0.746 1.00 8.21 310 ASP A CA 1
ATOM 4478 C C . ASP A 1 310 ? 14.853 12.055 -0.106 1.00 7.92 310 ASP A C 1
ATOM 4479 O O . ASP A 1 310 ? 14.350 12.081 -1.233 1.00 8.14 310 ASP A O 1
ATOM 4488 N N . TRP A 1 311 ? 15.464 13.112 0.416 1.00 8.26 311 TRP A N 1
ATOM 4489 C CA . TRP A 1 311 ? 15.506 14.357 -0.337 1.00 7.60 311 TRP A CA 1
ATOM 4490 C C . TRP A 1 311 ? 16.274 14.177 -1.645 1.00 7.67 311 TRP A C 1
ATOM 4491 O O . TRP A 1 311 ? 15.857 14.667 -2.695 1.00 8.71 311 TRP A O 1
ATOM 4512 N N . LYS A 1 312 ? 17.399 13.476 -1.578 1.00 8.04 312 LYS A N 1
ATOM 4513 C CA . LYS A 1 312 ? 18.190 13.219 -2.785 1.00 8.14 312 LYS A CA 1
ATOM 4514 C C . LYS A 1 312 ? 17.406 12.454 -3.845 1.00 11.00 312 LYS A C 1
ATOM 4515 O O . LYS A 1 312 ? 17.553 12.737 -5.022 1.00 10.14 312 LYS A O 1
ATOM 4534 N N . GLU A 1 313 ? 16.614 11.466 -3.453 1.00 8.95 313 GLU A N 1
ATOM 4535 C CA . GLU A 1 313 ? 15.791 10.740 -4.435 1.00 10.94 313 GLU A CA 1
ATOM 4536 C C . GLU A 1 313 ? 14.740 11.644 -5.042 1.00 8.66 313 GLU A C 1
ATOM 4537 O O . GLU A 1 313 ? 14.446 11.570 -6.246 1.00 9.66 313 GLU A O 1
ATOM 4549 N N . LYS A 1 314 ? 14.152 12.491 -4.213 1.00 7.65 314 LYS A N 1
ATOM 4550 C CA . LYS A 1 314 ? 13.171 13.466 -4.697 1.00 7.31 314 LYS A CA 1
ATOM 4551 C C . LYS A 1 314 ? 13.779 14.462 -5.670 1.00 8.05 314 LYS A C 1
ATOM 4552 O O . LYS A 1 314 ? 13.147 14.831 -6.665 1.00 7.88 314 LYS A O 1
ATOM 4571 N N . ALA A 1 315 ? 14.996 14.901 -5.383 1.00 7.57 315 ALA A N 1
ATOM 4572 C CA . ALA A 1 315 ? 15.699 15.830 -6.236 1.00 8.73 315 ALA A CA 1
ATOM 4573 C C . ALA A 1 315 ? 15.999 15.176 -7.572 1.00 12.67 315 ALA A C 1
ATOM 4574 O O . ALA A 1 315 ? 15.737 15.759 -8.610 1.00 8.09 315 ALA A O 1
ATOM 4581 N N . ALA A 1 316 ? 16.515 13.950 -7.532 1.00 9.08 316 ALA A N 1
ATOM 4582 C CA . ALA A 1 316 ? 16.835 13.201 -8.743 1.00 8.87 316 ALA A CA 1
ATOM 4583 C C . ALA A 1 316 ? 15.608 13.038 -9.637 1.00 8.42 316 ALA A C 1
ATOM 4584 O O . ALA A 1 316 ? 15.693 13.132 -10.876 1.00 12.84 316 ALA A O 1
ATOM 4591 N N . ALA A 1 317 ? 14.467 12.779 -9.024 1.00 8.64 317 ALA A N 1
ATOM 4592 C CA . ALA A 1 317 ? 13.224 12.621 -9.783 1.00 9.44 317 ALA A CA 1
ATOM 4593 C C . ALA A 1 317 ? 12.812 13.887 -10.513 1.00 14.98 317 ALA A C 1
ATOM 4594 O O . ALA A 1 317 ? 12.074 13.823 -11.492 1.00 14.64 317 ALA A O 1
ATOM 4601 N N . LYS A 1 318 ? 13.287 15.034 -10.050 1.00 13.04 318 LYS A N 1
ATOM 4602 C CA . LYS A 1 318 ? 12.987 16.302 -10.697 1.00 9.80 318 LYS A CA 1
ATOM 4603 C C . LYS A 1 318 ? 14.214 16.884 -11.429 1.00 12.52 318 LYS A C 1
ATOM 4604 O O . LYS A 1 318 ? 14.249 18.088 -11.758 1.00 13.06 318 LYS A O 1
ATOM 4623 N N . GLY A 1 319 ? 15.215 16.042 -11.686 1.00 10.38 319 GLY A N 1
ATOM 4624 C CA . GLY A 1 319 ? 16.373 16.442 -12.489 1.00 13.60 319 GLY A CA 1
ATOM 4625 C C . GLY A 1 319 ? 17.456 17.237 -11.770 1.00 12.34 319 GLY A C 1
ATOM 4626 O O . GLY A 1 319 ? 18.362 17.821 -12.410 1.00 13.42 319 GLY A O 1
ATOM 4630 N N . VAL A 1 320 ? 17.385 17.252 -10.444 1.00 9.72 320 VAL A N 1
ATOM 4631 C CA . VAL A 1 320 ? 18.359 17.976 -9.632 1.00 8.64 320 VAL A CA 1
ATOM 4632 C C . VAL A 1 320 ? 19.493 17.050 -9.195 1.00 8.82 320 VAL A C 1
ATOM 4633 O O . VAL A 1 320 ? 19.249 15.903 -8.832 1.00 8.48 320 VAL A O 1
ATOM 4646 N N . ASP A 1 321 ? 20.733 17.552 -9.233 1.00 10.80 321 ASP A N 1
ATOM 4647 C CA . ASP A 1 321 ? 21.913 16.768 -8.837 1.00 10.21 321 ASP A CA 1
ATOM 4648 C C . ASP A 1 321 ? 22.073 16.942 -7.321 1.00 7.36 321 ASP A C 1
ATOM 4649 O O . ASP A 1 321 ? 22.762 17.857 -6.853 1.00 9.36 321 ASP A O 1
ATOM 4658 N N . GLY A 1 322 ? 21.384 16.092 -6.561 1.00 11.38 322 GLY A N 1
ATOM 4659 C CA . GLY A 1 322 ? 21.270 16.258 -5.115 1.00 8.87 322 GLY A CA 1
ATOM 4660 C C . GLY A 1 322 ? 22.622 16.234 -4.410 1.00 11.28 322 GLY A C 1
ATOM 4661 O O . GLY A 1 322 ? 22.861 17.050 -3.514 1.00 9.21 322 GLY A O 1
ATOM 4665 N N . ALA A 1 323 ? 23.498 15.314 -4.789 1.00 10.19 323 ALA A N 1
ATOM 4666 C CA . ALA A 1 323 ? 24.797 15.252 -4.116 1.00 10.68 323 ALA A CA 1
ATOM 4667 C C . ALA A 1 323 ? 25.591 16.530 -4.388 1.00 12.28 323 ALA A C 1
ATOM 4668 O O . ALA A 1 323 ? 26.285 17.062 -3.486 1.00 10.05 323 ALA A O 1
ATOM 4675 N N . ALA A 1 324 ? 25.503 17.049 -5.611 1.00 7.82 324 ALA A N 1
ATOM 4676 C CA . ALA A 1 324 ? 26.228 18.269 -5.932 1.00 8.32 324 ALA A CA 1
ATOM 4677 C C . ALA A 1 324 ? 25.710 19.443 -5.118 1.00 8.80 324 ALA A C 1
ATOM 4678 O O . ALA A 1 324 ? 26.490 20.289 -4.649 1.00 8.88 324 ALA A O 1
ATOM 4685 N N . VAL A 1 325 ? 24.387 19.522 -4.968 1.00 7.91 325 VAL A N 1
ATOM 4686 C CA . VAL A 1 325 ? 23.777 20.590 -4.202 1.00 7.44 325 VAL A CA 1
ATOM 4687 C C . VAL A 1 325 ? 24.205 20.488 -2.735 1.00 7.91 325 VAL A C 1
ATOM 4688 O O . VAL A 1 325 ? 24.575 21.499 -2.121 1.00 8.44 325 VAL A O 1
ATOM 4701 N N . LEU A 1 326 ? 24.158 19.286 -2.158 1.00 6.86 326 LEU A N 1
ATOM 4702 C CA . LEU A 1 326 ? 24.540 19.121 -0.753 1.00 7.08 326 LEU A CA 1
ATOM 4703 C C . LEU A 1 326 ? 25.994 19.517 -0.521 1.00 7.35 326 LEU A C 1
ATOM 4704 O O . LEU A 1 326 ? 26.329 20.116 0.482 1.00 8.85 326 LEU A O 1
ATOM 4720 N N A SER A 1 327 ? 26.848 19.172 -1.463 0.49 7.64 327 SER A N 1
ATOM 4721 N N B SER A 1 327 ? 26.869 19.167 -1.443 0.51 7.68 327 SER A N 1
ATOM 4722 C CA A SER A 1 327 ? 28.261 19.532 -1.399 0.49 9.08 327 SER A CA 1
ATOM 4723 C CA B SER A 1 327 ? 28.265 19.590 -1.342 0.51 9.12 327 SER A CA 1
ATOM 4724 C C A SER A 1 327 ? 28.436 21.059 -1.394 0.49 9.48 327 SER A C 1
ATOM 4725 C C B SER A 1 327 ? 28.348 21.105 -1.295 0.51 9.18 327 SER A C 1
ATOM 4726 O O A SER A 1 327 ? 29.234 21.609 -0.631 0.49 11.09 327 SER A O 1
ATOM 4727 O O B SER A 1 327 ? 29.015 21.695 -0.438 0.51 11.18 327 SER A O 1
ATOM 4742 N N . ASP A 1 328 ? 27.688 21.744 -2.247 1.00 9.14 328 ASP A N 1
ATOM 4743 C CA . ASP A 1 328 ? 27.719 23.188 -2.318 1.00 9.62 328 ASP A CA 1
ATOM 4744 C C . ASP A 1 328 ? 27.155 23.855 -1.064 1.00 9.52 328 ASP A C 1
ATOM 4745 O O . ASP A 1 328 ? 27.652 24.895 -0.635 1.00 10.28 328 ASP A O 1
ATOM 4755 N N . VAL A 1 329 ? 26.141 23.246 -0.460 1.00 7.37 329 VAL A N 1
ATOM 4756 C CA . VAL A 1 329 ? 25.530 23.796 0.744 1.00 8.01 329 VAL A CA 1
ATOM 4757 C C . VAL A 1 329 ? 26.557 23.781 1.881 1.00 10.57 329 VAL A C 1
ATOM 4758 O O . VAL A 1 329 ? 26.675 24.763 2.615 1.00 9.71 329 VAL A O 1
ATOM 4771 N N . GLU A 1 330 ? 27.298 22.687 2.020 1.00 7.88 330 GLU A N 1
ATOM 4772 C CA . GLU A 1 330 ? 28.294 22.618 3.105 1.00 8.36 330 GLU A CA 1
ATOM 4773 C C . GLU A 1 330 ? 29.400 23.657 2.888 1.00 8.74 330 GLU A C 1
ATOM 4774 O O . GLU A 1 330 ? 29.917 24.255 3.840 1.00 9.11 330 GLU A O 1
ATOM 4786 N N . GLU A 1 331 ? 29.785 23.848 1.636 1.00 9.37 331 GLU A N 1
ATOM 4787 C CA . GLU A 1 331 ? 30.795 24.848 1.321 1.00 10.04 331 GLU A CA 1
ATOM 4788 C C . GLU A 1 331 ? 30.299 26.224 1.775 1.00 9.04 331 GLU A C 1
ATOM 4789 O O . GLU A 1 331 ? 31.056 26.994 2.365 1.00 9.54 331 GLU A O 1
ATOM 4801 N N . LEU A 1 332 ? 29.034 26.523 1.502 1.00 8.65 332 LEU A N 1
ATOM 4802 C CA . LEU A 1 332 ? 28.437 27.791 1.901 1.00 9.45 332 LEU A CA 1
ATOM 4803 C C . LEU A 1 332 ? 28.293 27.900 3.422 1.00 9.38 332 LEU A C 1
ATOM 4804 O O . LEU A 1 332 ? 28.491 28.982 3.984 1.00 11.62 332 LEU A O 1
ATOM 4820 N N . ARG A 1 333 ? 27.956 26.800 4.095 1.00 8.68 333 ARG A N 1
ATOM 4821 C CA . ARG A 1 333 ? 27.877 26.818 5.550 1.00 8.98 333 ARG A CA 1
ATOM 4822 C C . ARG A 1 333 ? 29.233 27.227 6.160 1.00 9.65 333 ARG A C 1
ATOM 4823 O O . ARG A 1 333 ? 29.317 28.079 7.049 1.00 10.05 333 ARG A O 1
ATOM 4844 N N . ILE A 1 334 ? 30.291 26.569 5.698 1.00 9.83 334 ILE A N 1
ATOM 4845 C CA . ILE A 1 334 ? 31.619 26.895 6.193 1.00 10.51 334 ILE A CA 1
ATOM 4846 C C . ILE A 1 334 ? 31.977 28.359 5.883 1.00 10.72 334 ILE A C 1
ATOM 4847 O O . ILE A 1 334 ? 32.614 29.046 6.692 1.00 11.30 334 ILE A O 1
ATOM 4863 N N . LYS A 1 335 ? 31.615 28.834 4.702 1.00 10.85 335 LYS A N 1
ATOM 4864 C CA . LYS A 1 335 ? 31.893 30.231 4.359 1.00 10.94 335 LYS A CA 1
ATOM 4865 C C . LYS A 1 335 ? 31.309 31.206 5.398 1.00 12.52 335 LYS A C 1
ATOM 4866 O O . LYS A 1 335 ? 31.931 32.216 5.741 1.00 13.31 335 LYS A O 1
ATOM 4885 N N . TYR A 1 336 ? 30.111 30.916 5.887 1.00 10.45 336 TYR A N 1
ATOM 4886 C CA . TYR A 1 336 ? 29.402 31.859 6.742 1.00 10.66 336 TYR A CA 1
ATOM 4887 C C . TYR A 1 336 ? 29.510 31.556 8.226 1.00 14.26 336 TYR A C 1
ATOM 4888 O O . TYR A 1 336 ? 29.230 32.438 9.061 1.00 12.11 336 TYR A O 1
ATOM 4906 N N . GLU A 1 337 ? 29.946 30.336 8.560 1.00 11.15 337 GLU A N 1
ATOM 4907 C CA . GLU A 1 337 ? 30.054 29.916 9.961 1.00 13.14 337 GLU A CA 1
ATOM 4908 C C . GLU A 1 337 ? 31.446 29.521 10.345 1.00 26.65 337 GLU A C 1
ATOM 4909 O O . GLU A 1 337 ? 31.867 29.789 11.462 1.00 40.23 337 GLU A O 1
ATOM 4921 N N . GLY A 1 338 ? 32.140 28.864 9.420 1.00 22.78 338 GLY A N 1
ATOM 4922 C CA . GLY A 1 338 ? 33.336 28.092 9.732 1.00 26.77 338 GLY A CA 1
ATOM 4923 C C . GLY A 1 338 ? 33.875 28.320 11.131 1.00 25.33 338 GLY A C 1
ATOM 4924 O O . GLY A 1 338 ? 34.153 29.465 11.480 1.00 26.39 338 GLY A O 1
ATOM 4928 N N . LYS A 1 339 ? 34.067 27.241 11.903 1.00 27.11 339 LYS A N 1
ATOM 4929 C CA . LYS A 1 339 ? 34.647 27.343 13.257 1.00 28.07 339 LYS A CA 1
ATOM 4930 C C . LYS A 1 339 ? 36.112 26.960 13.315 1.00 30.09 339 LYS A C 1
ATOM 4931 O O . LYS A 1 339 ? 36.776 27.223 14.324 1.00 24.91 339 LYS A O 1
ATOM 4950 N N . ALA A 1 340 ? 36.608 26.310 12.268 1.00 30.46 340 ALA A N 1
ATOM 4951 C CA . ALA A 1 340 ? 38.017 25.914 12.241 1.00 26.76 340 ALA A CA 1
ATOM 4952 C C . ALA A 1 340 ? 38.915 27.127 12.466 1.00 34.59 340 ALA A C 1
ATOM 4953 O O . ALA A 1 340 ? 38.670 28.208 11.923 1.00 38.18 340 ALA A O 1
ATOM 4960 N N . GLU A 1 341 ? 39.953 26.936 13.274 1.00 25.67 341 GLU A N 1
ATOM 4961 C CA . GLU A 1 341 ? 40.881 28.006 13.604 1.00 22.90 341 GLU A CA 1
ATOM 4962 C C . GLU A 1 341 ? 41.602 28.476 12.348 1.00 29.26 341 GLU A C 1
ATOM 4963 O O . GLU A 1 341 ? 41.630 27.777 11.327 1.00 28.22 341 GLU A O 1
ATOM 4975 N N . ASN A 1 342 ? 42.196 29.658 12.424 1.00 30.11 342 ASN A N 1
ATOM 4976 C CA . ASN A 1 342 ? 43.023 30.162 11.328 1.00 25.71 342 ASN A CA 1
ATOM 4977 C C . ASN A 1 342 ? 44.173 29.185 11.039 1.00 29.13 342 ASN A C 1
ATOM 4978 O O . ASN A 1 342 ? 44.762 28.617 11.962 1.00 22.93 342 ASN A O 1
ATOM 4989 N N . LEU A 1 343 ? 44.479 28.993 9.757 1.00 26.31 343 LEU A N 1
ATOM 4990 C CA . LEU A 1 343 ? 45.633 28.183 9.317 1.00 31.18 343 LEU A CA 1
ATOM 4991 C C . LEU A 1 343 ? 46.914 28.472 10.105 1.00 26.59 343 LEU A C 1
ATOM 4992 O O . LEU A 1 343 ? 47.755 27.585 10.338 1.00 25.54 343 LEU A O 1
ATOM 5008 N N . TYR A 1 344 ? 47.079 29.725 10.514 1.00 28.33 344 TYR A N 1
ATOM 5009 C CA . TYR A 1 344 ? 48.312 30.138 11.151 1.00 29.23 344 TYR A CA 1
ATOM 5010 C C . TYR A 1 344 ? 48.597 29.332 12.414 1.00 29.53 344 TYR A C 1
ATOM 5011 O O . TYR A 1 344 ? 49.758 29.144 12.800 1.00 30.29 344 TYR A O 1
ATOM 5029 N N . PHE A 1 345 ? 47.527 28.867 13.051 1.00 28.53 345 PHE A N 1
ATOM 5030 C CA . PHE A 1 345 ? 47.633 28.217 14.351 1.00 39.40 345 PHE A CA 1
ATOM 5031 C C . PHE A 1 345 ? 47.475 26.700 14.262 1.00 39.11 345 PHE A C 1
ATOM 5032 O O . PHE A 1 345 ? 47.580 26.005 15.275 1.00 38.63 345 PHE A O 1
ATOM 5049 N N . GLN A 1 346 ? 47.214 26.188 13.062 1.00 29.59 346 GLN A N 1
ATOM 5050 C CA . GLN A 1 346 ? 47.002 24.753 12.894 1.00 35.25 346 GLN A CA 1
ATOM 5051 C C . GLN A 1 346 ? 48.299 23.965 13.083 1.00 41.28 346 GLN A C 1
ATOM 5052 O O . GLN A 1 346 ? 49.406 24.508 12.977 1.00 41.28 346 GLN A O 1
#

Foldseek 3Di:
DQAEFEEEEAAACVDLVNVLVVVLQVLLCVQVVNNYHYHYDYNCNQHHQVPQVVCQQVPSGFKYKHFPLSPPLLCLQLCLQQAFQPFQFFQLSLLLSQVLCVVCVDCSQVQWDFLAKTKAGFKWKFFQDADQFLVSQAQAEEEDDDPVCVLSVLSNHHYDHDDPVCVVVCCVVRVHGIYIGAQLCCQVVVCLVRGQEIERLSGGITMMTMTGGPVSLVPDDPVSNVSSNVCHSVSSNVSRVVNRVSSVVSVVVSCVPPVGDYHYYDPVRSVVSCVSRVVVLVVSCVSSVVVVHNSVVSSVSSVVSSCVRPNPDDPPVVD